Protein AF-A0AAJ7DYS4-F1 (afdb_monomer_lite)

Secondary structure (DSSP, 8-state):
----------------------------------HHHHHHHTS------HHHHHHHHT------S---THHHH-SSSS-SPPPHHHHHHHHTTSPPPPSPPPHHHHHHHHHHHHHHHHHTT--TT--HHHH--EETTTEESS-HHHHHHHHHHHTTT-TTS-HHHHHHHHHHHH-TTTSTT------------

Organism: NCBI:txid326594

Sequence (193 aa):
MSSPNKNENDSTDSELEDEIQVQDSDCDASDSNEGNNSILMSRLTYVPIPEERLKLANMFIEVQHDVPPQHRVEETAGTRTLKNREREKIEKYVSLKSGTFSKEEDKLIKRNWKTFCKLYEWDPKNPKPFLQMKLKNKVFFLNLRNRKKFVQFLANGLFDRSLYSVYNRFKVMYDPHKVSSLNFVDTANMKIK

Structure (mmCIF, N/CA/C/O backbone):
data_AF-A0AAJ7DYS4-F1
#
_entry.id   AF-A0AAJ7DYS4-F1
#
loop_
_atom_site.group_PDB
_atom_site.id
_atom_site.type_symbol
_atom_site.label_atom_id
_atom_site.label_alt_id
_atom_site.label_comp_id
_atom_site.label_asym_id
_atom_site.label_entity_id
_atom_site.label_seq_id
_atom_site.pdbx_PDB_ins_code
_atom_site.Cartn_x
_atom_site.Cartn_y
_atom_site.Cartn_z
_atom_site.occupancy
_atom_site.B_iso_or_equiv
_atom_site.auth_seq_id
_atom_site.auth_comp_id
_atom_site.auth_asym_id
_atom_site.auth_atom_id
_atom_site.pdbx_PDB_model_num
ATOM 1 N N . MET A 1 1 ? -45.671 35.893 -63.758 1.00 43.16 1 MET A N 1
ATOM 2 C CA . MET A 1 1 ? -44.458 36.736 -63.682 1.00 43.16 1 MET A CA 1
ATOM 3 C C . MET A 1 1 ? -43.613 36.142 -62.563 1.00 43.16 1 MET A C 1
ATOM 5 O O . MET A 1 1 ? -44.028 36.213 -61.421 1.00 43.16 1 MET A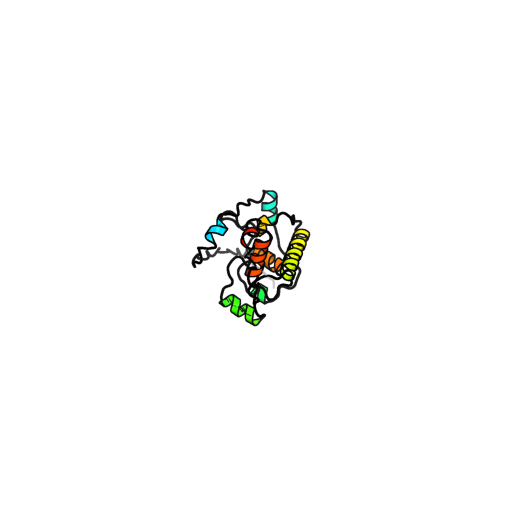 O 1
ATOM 9 N N . SER A 1 2 ? -42.750 35.173 -62.874 1.00 37.69 2 SER A N 1
ATOM 10 C CA . SER A 1 2 ? -41.324 35.380 -63.196 1.00 37.69 2 SER A CA 1
ATOM 11 C C . SER A 1 2 ? -40.559 36.038 -62.036 1.00 37.69 2 SER A C 1
ATOM 13 O O . SER A 1 2 ? -40.606 37.254 -61.928 1.00 37.69 2 SER A O 1
ATOM 15 N N . SER A 1 3 ? -39.977 35.197 -61.158 1.00 42.97 3 SER A N 1
ATOM 16 C CA . SER A 1 3 ? -38.539 35.053 -60.792 1.00 42.97 3 SER A CA 1
ATOM 17 C C . SER A 1 3 ? -37.595 36.283 -60.805 1.00 42.97 3 SER A C 1
ATOM 19 O O . SER A 1 3 ? -37.887 37.219 -61.539 1.00 42.97 3 SER A O 1
ATOM 21 N N . PRO A 1 4 ? -36.353 36.237 -60.238 1.00 54.72 4 PRO A N 1
ATOM 22 C CA . PRO A 1 4 ? -35.704 35.283 -59.292 1.00 54.72 4 PRO A CA 1
ATOM 23 C C . PRO A 1 4 ? -34.662 35.897 -58.285 1.00 54.72 4 PRO A C 1
ATOM 25 O O . PRO A 1 4 ? -34.347 37.075 -58.371 1.00 54.72 4 PRO A O 1
ATOM 28 N N . ASN A 1 5 ? -34.021 35.011 -57.483 1.00 39.38 5 ASN A N 1
ATOM 29 C CA . ASN A 1 5 ? -32.571 34.957 -57.118 1.00 39.38 5 ASN A CA 1
ATOM 30 C C . ASN A 1 5 ? -31.941 36.093 -56.273 1.00 39.38 5 ASN A C 1
ATOM 32 O O . ASN A 1 5 ? -32.337 37.238 -56.381 1.00 39.38 5 ASN A O 1
ATOM 36 N N . LYS A 1 6 ? -30.865 35.921 -55.487 1.00 39.94 6 LYS A N 1
ATOM 37 C CA . LYS A 1 6 ? -29.976 34.822 -55.035 1.00 39.94 6 LYS A CA 1
ATOM 38 C C . LYS A 1 6 ? -29.033 35.432 -53.979 1.00 39.94 6 LYS A C 1
ATOM 40 O O . LYS A 1 6 ? -28.842 36.646 -53.996 1.00 39.94 6 LYS A O 1
ATOM 45 N N . ASN A 1 7 ? -28.441 34.578 -53.141 1.00 37.03 7 ASN A N 1
ATOM 46 C CA . ASN A 1 7 ? -27.037 34.557 -52.669 1.00 37.03 7 ASN A CA 1
ATOM 47 C C . ASN A 1 7 ? -27.058 33.860 -51.296 1.00 37.03 7 ASN A C 1
ATOM 49 O O . ASN A 1 7 ? -27.616 34.403 -50.350 1.00 37.03 7 ASN A O 1
ATOM 53 N N . GLU A 1 8 ? -26.762 32.562 -51.182 1.00 37.75 8 GLU A N 1
ATOM 54 C CA . GLU A 1 8 ? -25.432 31.918 -51.265 1.00 37.75 8 GLU A CA 1
ATOM 55 C C . GLU A 1 8 ? -24.372 32.603 -50.394 1.00 37.75 8 GLU A C 1
ATOM 57 O O . GLU A 1 8 ? -24.023 33.757 -50.638 1.00 37.75 8 GLU A O 1
ATOM 62 N N . ASN A 1 9 ? -23.919 31.853 -49.379 1.00 40.50 9 ASN A N 1
ATOM 63 C CA . ASN A 1 9 ? -22.562 31.717 -48.823 1.00 40.50 9 ASN A CA 1
ATOM 64 C C . ASN A 1 9 ? -22.692 31.358 -47.332 1.00 40.50 9 ASN A C 1
ATOM 66 O O . ASN A 1 9 ? -23.546 31.904 -46.645 1.00 40.50 9 ASN A O 1
ATOM 70 N N . ASP A 1 10 ? -21.883 30.520 -46.709 1.00 34.78 10 ASP A N 1
ATOM 71 C CA . ASP A 1 10 ? -20.894 29.521 -47.100 1.00 34.78 10 ASP A CA 1
ATOM 72 C C . ASP A 1 10 ? -20.557 28.810 -45.772 1.00 34.78 10 ASP A C 1
ATOM 74 O O . ASP A 1 10 ? -20.792 29.335 -44.681 1.00 34.78 10 ASP A O 1
ATOM 78 N N . SER A 1 11 ? -20.065 27.593 -45.897 1.00 37.62 11 SER A N 1
ATOM 79 C CA . SER A 1 11 ? -19.580 26.690 -44.863 1.00 37.62 11 SER A CA 1
ATOM 80 C C . SER A 1 11 ? -18.578 27.352 -43.911 1.00 37.62 11 SER A C 1
ATOM 82 O O . SER A 1 11 ? -17.797 28.194 -44.329 1.00 37.62 11 SER A O 1
ATOM 84 N N . THR A 1 12 ? -18.536 26.894 -42.659 1.00 35.53 12 THR A N 1
ATOM 85 C CA . THR A 1 12 ? -17.425 26.065 -42.152 1.00 35.53 12 THR A CA 1
ATOM 86 C C . THR A 1 12 ? -17.734 25.640 -40.723 1.00 35.53 12 THR A C 1
ATOM 88 O O . THR A 1 12 ? -17.811 26.460 -39.812 1.00 35.53 12 THR A O 1
ATOM 91 N N . ASP A 1 13 ? -17.926 24.335 -40.578 1.00 39.81 13 ASP A N 1
ATOM 92 C CA . ASP A 1 13 ? -17.821 23.581 -39.339 1.00 39.81 13 ASP A CA 1
ATOM 93 C C . ASP A 1 13 ? -16.327 23.532 -38.978 1.00 39.81 13 ASP A C 1
ATOM 95 O O . ASP A 1 13 ? -15.507 23.133 -39.809 1.00 39.81 13 ASP A O 1
ATOM 99 N N . SER A 1 14 ? -15.952 24.015 -37.796 1.00 41.41 14 SER A N 1
ATOM 100 C CA . SER A 1 14 ? -14.587 23.895 -37.283 1.00 41.41 14 SER A CA 1
ATOM 101 C C . SER A 1 14 ? -14.636 23.475 -35.822 1.00 41.41 14 SER A C 1
ATOM 103 O O . SER A 1 14 ? -15.017 24.245 -34.938 1.00 41.41 14 SER A O 1
ATOM 105 N N . GLU A 1 15 ? -14.265 22.215 -35.646 1.00 38.69 15 GLU A N 1
ATOM 106 C CA . GLU A 1 15 ? -13.937 21.475 -34.437 1.00 38.69 15 GLU A CA 1
ATOM 107 C C . GLU A 1 15 ? -13.296 22.350 -33.344 1.00 38.69 15 GLU A C 1
ATOM 109 O O . GLU A 1 15 ? -12.240 22.953 -33.532 1.00 38.69 15 GLU A O 1
ATOM 114 N N . LEU A 1 16 ? -13.943 22.401 -32.176 1.00 34.38 16 LEU A N 1
ATOM 115 C CA . LEU A 1 16 ? -13.346 22.899 -30.940 1.00 34.38 16 LEU A CA 1
ATOM 116 C C . LEU A 1 16 ? -12.563 21.751 -30.291 1.00 34.38 16 LEU A C 1
ATOM 118 O O . LEU A 1 16 ? -13.135 20.899 -29.609 1.00 34.38 16 LEU A O 1
ATOM 122 N N . GLU A 1 17 ? -11.252 21.725 -30.518 1.00 36.91 17 GLU A N 1
ATOM 123 C CA . GLU A 1 17 ? -10.310 20.994 -29.673 1.00 36.91 17 GLU A CA 1
ATOM 124 C C . GLU A 1 17 ? -10.075 21.808 -28.390 1.00 36.91 17 GLU A C 1
ATOM 126 O O . GLU A 1 17 ? -9.318 22.778 -28.376 1.00 36.91 17 GLU A O 1
ATOM 131 N N . ASP A 1 18 ? -10.740 21.429 -27.296 1.00 35.34 18 ASP A N 1
ATOM 132 C CA . ASP A 1 18 ? -10.422 21.957 -25.968 1.00 35.34 18 ASP A CA 1
ATOM 133 C C . ASP A 1 18 ? -9.101 21.337 -25.475 1.00 35.34 18 ASP A C 1
ATOM 135 O O . ASP A 1 18 ? -9.054 20.230 -24.927 1.00 35.34 18 ASP A O 1
ATOM 139 N N . GLU A 1 19 ? -8.005 22.077 -25.654 1.00 36.03 19 GLU A N 1
ATOM 140 C CA . GLU A 1 19 ? -6.737 21.853 -24.960 1.00 36.03 19 GLU A CA 1
ATOM 141 C C . GLU A 1 19 ? -6.934 22.013 -23.442 1.00 36.03 19 GLU A C 1
ATOM 143 O O . GLU A 1 19 ? -6.944 23.117 -22.891 1.00 36.03 19 GLU A O 1
ATOM 148 N N . ILE A 1 20 ? -7.042 20.899 -22.716 1.00 35.62 20 ILE A N 1
ATOM 149 C CA . ILE A 1 20 ? -6.954 20.917 -21.252 1.00 35.62 20 ILE A CA 1
ATOM 150 C C . ILE A 1 20 ? -5.481 21.097 -20.861 1.00 35.62 20 ILE A C 1
ATOM 152 O O . ILE A 1 20 ? -4.721 20.133 -20.743 1.00 35.62 20 ILE A O 1
ATOM 156 N N . GLN A 1 21 ? -5.082 22.346 -20.620 1.00 33.72 21 GLN A N 1
ATOM 157 C CA . GLN A 1 21 ? -3.836 22.678 -19.930 1.00 33.72 21 GLN A CA 1
ATOM 158 C C . GLN A 1 21 ? -3.923 22.229 -18.465 1.00 33.72 21 GLN A C 1
ATOM 160 O O . GLN A 1 21 ? -4.563 22.866 -17.628 1.00 33.72 21 GLN A O 1
ATOM 165 N N . VAL A 1 22 ? -3.268 21.116 -18.135 1.00 36.50 22 VAL A N 1
ATOM 166 C CA . VAL A 1 22 ? -3.112 20.672 -16.746 1.00 36.50 22 VAL A CA 1
ATOM 167 C C . VAL A 1 22 ? -1.947 21.449 -16.130 1.00 36.50 22 VAL A C 1
ATOM 169 O O . VAL A 1 22 ? -0.784 21.141 -16.373 1.00 36.50 22 VAL A O 1
ATOM 172 N N . GLN A 1 23 ? -2.261 22.489 -15.355 1.00 30.53 23 GLN A N 1
ATOM 173 C CA . GLN A 1 23 ? -1.302 23.142 -14.463 1.00 30.53 23 GLN A CA 1
ATOM 174 C C . GLN A 1 23 ? -0.914 22.168 -13.344 1.00 30.53 23 GLN A C 1
ATOM 176 O O . GLN A 1 23 ? -1.724 21.857 -12.469 1.00 30.53 23 GLN A O 1
ATOM 181 N N . ASP A 1 24 ? 0.332 21.701 -13.360 1.00 34.47 24 ASP A N 1
ATOM 182 C CA . ASP A 1 24 ? 0.944 21.031 -12.218 1.00 34.47 24 ASP A CA 1
ATOM 183 C C . ASP A 1 24 ? 1.107 22.054 -11.083 1.00 34.47 24 ASP A C 1
ATOM 185 O O . ASP A 1 24 ? 1.999 22.900 -11.096 1.00 34.47 24 ASP A O 1
ATOM 189 N N . SER A 1 25 ? 0.204 22.010 -10.100 1.00 40.59 25 SER A N 1
ATOM 190 C CA . SER A 1 25 ? 0.327 22.812 -8.886 1.00 40.59 25 SER A CA 1
ATOM 191 C C . SER A 1 25 ? 1.399 22.205 -7.977 1.00 40.59 25 SER A C 1
ATOM 193 O O . SER A 1 25 ? 1.198 21.132 -7.393 1.00 40.59 25 SER A O 1
ATOM 195 N N . ASP A 1 26 ? 2.516 22.911 -7.836 1.00 39.16 26 ASP A N 1
ATOM 196 C C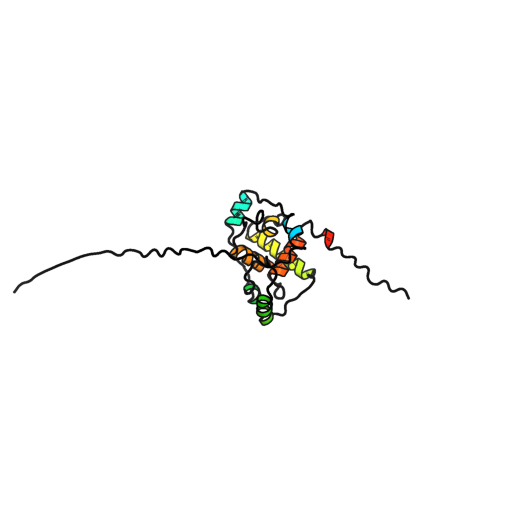A . ASP A 1 26 ? 3.543 22.659 -6.831 1.00 39.16 26 ASP A CA 1
ATOM 197 C C . ASP A 1 26 ? 2.921 22.626 -5.427 1.00 39.16 26 ASP A C 1
ATOM 199 O O . ASP A 1 26 ? 2.376 23.616 -4.942 1.00 39.16 26 ASP A O 1
ATOM 203 N N . CYS A 1 27 ? 2.977 21.470 -4.756 1.00 39.12 27 CYS A N 1
ATOM 204 C CA . CYS A 1 27 ? 2.533 21.360 -3.370 1.00 39.12 27 CYS A CA 1
ATOM 205 C C . CYS A 1 27 ? 3.716 21.483 -2.402 1.00 39.12 27 CYS A C 1
ATOM 207 O O . CYS A 1 27 ? 4.575 20.597 -2.316 1.00 39.12 27 CYS A O 1
ATOM 209 N N . ASP A 1 28 ? 3.680 22.588 -1.660 1.00 31.83 28 ASP A N 1
ATOM 210 C CA . ASP A 1 28 ? 4.572 23.013 -0.589 1.00 31.83 28 ASP A CA 1
ATOM 211 C C . ASP A 1 28 ? 5.048 21.898 0.353 1.00 31.83 28 ASP A C 1
ATOM 213 O O . ASP A 1 28 ? 4.298 21.034 0.833 1.00 31.83 28 ASP A O 1
ATOM 217 N N . ALA A 1 29 ? 6.340 21.980 0.660 1.00 46.12 29 ALA A N 1
ATOM 218 C CA . ALA A 1 29 ? 7.006 21.232 1.706 1.00 46.12 29 ALA A CA 1
ATOM 219 C C . ALA A 1 29 ? 7.040 22.064 2.994 1.00 46.12 29 ALA A C 1
ATOM 221 O O . ALA A 1 29 ? 7.735 23.068 3.065 1.00 46.12 29 ALA A O 1
ATOM 222 N N . SER A 1 30 ? 6.339 21.613 4.032 1.00 44.56 30 SER A N 1
ATOM 223 C CA . SER A 1 30 ? 6.763 21.738 5.436 1.00 44.56 30 SER A CA 1
ATOM 224 C C . SER A 1 30 ? 5.738 21.058 6.347 1.00 44.56 30 SER A C 1
ATOM 226 O O . SER A 1 30 ? 4.555 21.370 6.317 1.00 44.56 30 SER A O 1
ATOM 228 N N . ASP A 1 31 ? 6.174 20.038 7.086 1.00 37.47 31 ASP A N 1
ATOM 229 C CA . ASP A 1 31 ? 6.197 20.085 8.553 1.00 37.47 31 ASP A CA 1
ATOM 230 C C . ASP A 1 31 ? 6.916 18.833 9.091 1.00 37.47 31 ASP A C 1
ATOM 232 O O . ASP A 1 31 ? 6.818 17.719 8.560 1.00 37.47 31 ASP A O 1
ATOM 236 N N . SER A 1 32 ? 7.717 19.068 10.113 1.00 42.72 32 SER A N 1
ATOM 237 C CA . SER A 1 32 ? 8.919 18.344 10.505 1.00 42.72 32 SER A CA 1
ATOM 238 C C . SER A 1 32 ? 8.614 17.281 11.559 1.00 42.72 32 SER A C 1
ATOM 240 O O . SER A 1 32 ? 8.285 17.578 12.702 1.00 42.72 32 SER A O 1
ATOM 242 N N . ASN A 1 33 ? 8.817 16.011 11.201 1.00 44.59 33 ASN A N 1
ATOM 243 C CA . ASN A 1 33 ? 9.144 14.956 12.162 1.00 44.59 33 ASN A CA 1
ATOM 244 C C . ASN A 1 33 ? 10.308 14.133 11.582 1.00 44.59 33 ASN A C 1
ATOM 246 O O . ASN A 1 33 ? 10.139 13.067 10.976 1.00 44.59 33 ASN A O 1
ATOM 250 N N . GLU A 1 34 ? 11.489 14.749 11.643 1.00 43.62 34 GLU A N 1
ATOM 251 C CA . GLU A 1 34 ? 12.654 14.464 10.796 1.00 43.62 34 GLU A CA 1
ATOM 252 C C . GLU A 1 34 ? 13.615 13.410 11.372 1.00 43.62 34 GLU A C 1
ATOM 254 O O . GLU A 1 34 ? 14.352 12.775 10.617 1.00 43.62 34 GLU A O 1
ATOM 259 N N . GLY A 1 35 ? 13.561 13.130 12.680 1.00 36.28 35 GLY A N 1
ATOM 260 C CA . GLY A 1 35 ? 14.558 12.280 13.349 1.00 36.28 35 GLY A CA 1
ATOM 261 C C . GLY A 1 35 ? 14.531 10.805 12.930 1.00 36.28 35 GLY A C 1
ATOM 262 O O . GLY A 1 35 ? 15.571 10.210 12.660 1.00 36.28 35 GLY A O 1
ATOM 263 N N . ASN A 1 36 ? 13.339 10.215 12.790 1.00 41.41 36 ASN A N 1
ATOM 264 C CA . ASN A 1 36 ? 13.201 8.781 12.483 1.00 41.41 36 ASN A CA 1
ATOM 265 C C . ASN A 1 36 ? 13.036 8.488 10.979 1.00 41.41 36 ASN A C 1
ATOM 267 O O . ASN A 1 36 ? 13.305 7.375 10.525 1.00 41.41 36 ASN A O 1
ATOM 271 N N . ASN A 1 37 ? 12.618 9.483 10.189 1.00 45.06 37 ASN A N 1
ATOM 272 C CA . ASN A 1 37 ? 12.452 9.351 8.738 1.00 45.06 37 ASN A CA 1
ATOM 273 C C . ASN A 1 37 ? 13.758 9.584 7.962 1.00 45.06 37 ASN A C 1
ATOM 275 O O . ASN A 1 37 ? 13.941 8.983 6.901 1.00 45.06 37 ASN A O 1
ATOM 279 N N . SER A 1 38 ? 14.674 10.403 8.492 1.00 44.16 38 SER A N 1
ATOM 280 C CA . SER A 1 38 ? 15.966 10.711 7.861 1.00 44.16 38 SER A CA 1
ATOM 281 C C . SER A 1 38 ? 16.850 9.463 7.695 1.00 44.16 38 SER A C 1
ATOM 283 O O . SER A 1 38 ? 17.348 9.182 6.603 1.00 44.16 38 SER A O 1
ATOM 285 N N . ILE A 1 39 ? 16.938 8.617 8.728 1.00 42.62 39 ILE A N 1
ATOM 286 C CA . ILE A 1 39 ? 17.712 7.361 8.683 1.00 42.62 39 ILE A CA 1
ATOM 287 C C . ILE A 1 39 ? 17.093 6.334 7.715 1.00 42.62 39 ILE A C 1
ATOM 289 O O . ILE A 1 39 ? 17.811 5.533 7.118 1.00 42.62 39 ILE A O 1
ATOM 293 N N . LEU A 1 40 ? 15.770 6.358 7.523 1.00 43.56 40 LEU A N 1
ATOM 294 C CA . LEU A 1 40 ? 15.064 5.438 6.625 1.00 43.56 40 LEU A CA 1
ATOM 295 C C . LEU A 1 40 ? 15.231 5.816 5.142 1.00 43.56 40 LEU A C 1
ATOM 297 O O . LEU A 1 40 ? 15.298 4.935 4.285 1.00 43.56 40 LEU A O 1
ATOM 301 N N . MET A 1 41 ? 15.309 7.113 4.834 1.00 43.31 41 MET A N 1
ATOM 302 C CA . MET A 1 41 ? 15.421 7.627 3.461 1.00 43.31 41 MET A CA 1
ATOM 303 C C . MET A 1 41 ? 16.794 7.387 2.820 1.00 43.31 41 MET A C 1
ATOM 305 O O . MET A 1 41 ? 16.896 7.418 1.595 1.00 43.31 41 MET A O 1
ATOM 309 N N . SER A 1 42 ? 17.835 7.105 3.608 1.00 43.34 42 SER A N 1
ATOM 310 C CA . SER A 1 42 ? 19.201 6.903 3.107 1.00 43.34 42 SER A CA 1
ATOM 311 C C . SER A 1 42 ? 19.517 5.474 2.637 1.00 43.34 42 SER A C 1
ATOM 313 O O . SER A 1 42 ? 20.582 5.258 2.066 1.00 43.34 42 SER A O 1
ATOM 315 N N . ARG A 1 43 ? 18.624 4.488 2.837 1.00 52.97 43 ARG A N 1
ATOM 316 C CA . ARG A 1 43 ? 18.979 3.052 2.721 1.00 52.97 43 ARG A CA 1
ATOM 317 C C . ARG A 1 43 ? 18.273 2.251 1.627 1.00 52.97 43 ARG A C 1
ATOM 319 O O . ARG A 1 43 ? 18.651 1.109 1.388 1.00 52.97 43 ARG A O 1
ATOM 326 N N . LEU A 1 44 ? 17.286 2.818 0.937 1.00 56.81 44 LEU A N 1
ATOM 327 C CA . LEU A 1 44 ? 16.644 2.144 -0.195 1.00 56.81 44 LEU A CA 1
ATOM 328 C C . LEU A 1 44 ? 17.333 2.586 -1.498 1.00 56.81 44 LEU A C 1
ATOM 330 O O . LEU A 1 44 ? 17.117 3.682 -2.018 1.00 56.81 44 LEU A O 1
ATOM 334 N N . THR A 1 45 ? 18.235 1.730 -1.974 1.00 67.62 45 THR A N 1
ATOM 335 C CA . THR A 1 45 ? 19.101 1.933 -3.147 1.00 67.62 45 THR A CA 1
ATOM 336 C C . THR A 1 45 ? 18.585 1.210 -4.388 1.00 67.62 45 THR A C 1
ATOM 338 O O . THR A 1 45 ? 19.307 1.105 -5.380 1.00 67.62 45 THR A O 1
ATOM 341 N N . TYR A 1 46 ? 17.357 0.682 -4.346 1.00 80.19 46 TYR A N 1
ATOM 342 C CA . TYR A 1 46 ? 16.863 -0.145 -5.432 1.00 80.19 46 TYR A CA 1
ATOM 343 C C . TYR A 1 46 ? 16.634 0.698 -6.683 1.00 80.19 46 TYR A C 1
ATOM 345 O O . TYR A 1 46 ? 15.834 1.637 -6.697 1.00 80.19 46 TYR A O 1
ATOM 353 N N . VAL A 1 47 ? 17.339 0.330 -7.744 1.00 85.50 47 VAL A N 1
ATOM 354 C CA . VAL A 1 47 ? 17.137 0.868 -9.082 1.00 85.50 47 VAL A CA 1
ATOM 355 C C . VAL A 1 47 ? 16.497 -0.251 -9.898 1.00 85.50 47 VAL A C 1
ATOM 357 O O . VAL A 1 47 ? 17.175 -1.248 -10.147 1.00 85.50 47 VAL A O 1
ATOM 360 N N . PRO A 1 48 ? 15.212 -0.129 -10.282 1.00 87.69 48 PRO A N 1
ATOM 361 C CA . PRO A 1 48 ? 14.580 -1.117 -11.141 1.00 87.69 48 PRO A CA 1
ATOM 362 C C . PRO A 1 48 ? 15.323 -1.217 -12.472 1.00 87.69 48 PRO A C 1
ATOM 364 O O . PRO A 1 48 ? 15.760 -0.197 -13.022 1.00 87.69 48 PRO A O 1
ATOM 367 N N . ILE A 1 49 ? 15.455 -2.437 -12.989 1.00 91.19 49 ILE A N 1
ATOM 368 C CA . ILE A 1 49 ? 16.050 -2.665 -14.312 1.00 91.19 49 ILE A CA 1
ATOM 369 C C . ILE A 1 49 ? 15.174 -2.019 -15.404 1.00 91.19 49 ILE A C 1
ATOM 371 O O . ILE A 1 49 ? 14.003 -1.724 -15.150 1.00 91.19 49 ILE A O 1
ATOM 375 N N . PRO A 1 50 ? 15.693 -1.770 -16.621 1.00 91.06 50 PRO A N 1
ATOM 376 C CA . PRO A 1 50 ? 14.933 -1.083 -17.669 1.00 91.06 50 PRO A CA 1
ATOM 377 C C . PRO A 1 50 ? 13.547 -1.686 -17.948 1.00 91.06 50 PRO A C 1
ATOM 379 O O . PRO A 1 50 ? 12.571 -0.943 -18.039 1.00 91.06 50 PRO A O 1
ATOM 382 N N . GLU A 1 51 ? 13.441 -3.015 -17.989 1.00 92.81 51 GLU A N 1
ATOM 383 C CA . GLU A 1 51 ? 12.174 -3.733 -18.191 1.00 92.81 51 GLU A CA 1
ATOM 384 C C . GLU A 1 51 ? 11.168 -3.465 -17.065 1.00 92.81 51 GLU A C 1
ATOM 386 O O . GLU A 1 51 ? 10.007 -3.140 -17.313 1.00 92.81 51 GLU A O 1
ATOM 391 N N . GLU A 1 52 ? 11.622 -3.518 -15.811 1.00 92.56 52 GLU A N 1
ATOM 392 C CA . GLU A 1 52 ? 10.795 -3.196 -14.651 1.00 92.56 52 GLU A CA 1
ATOM 393 C C . GLU A 1 52 ? 10.343 -1.742 -14.673 1.00 92.56 52 GLU A C 1
ATOM 395 O O . GLU A 1 52 ? 9.184 -1.462 -14.389 1.00 92.56 52 GLU A O 1
ATOM 400 N N . ARG A 1 53 ? 11.232 -0.806 -15.026 1.00 90.12 53 ARG A N 1
ATOM 401 C CA . ARG A 1 53 ? 10.877 0.614 -15.134 1.00 90.12 53 ARG A CA 1
ATOM 402 C C . ARG A 1 53 ? 9.766 0.831 -16.149 1.00 90.12 53 ARG A C 1
ATOM 404 O O . ARG A 1 53 ? 8.826 1.560 -15.847 1.00 90.12 53 ARG A O 1
ATOM 411 N N . LEU A 1 54 ? 9.873 0.203 -17.318 1.00 91.44 54 LEU A N 1
ATOM 412 C CA . LEU A 1 54 ? 8.856 0.289 -18.360 1.00 91.44 54 LEU A CA 1
ATOM 413 C C . LEU A 1 54 ? 7.532 -0.313 -17.875 1.00 91.44 54 LEU A C 1
ATOM 415 O O . LEU A 1 54 ? 6.480 0.312 -18.006 1.00 91.44 54 LEU A O 1
ATOM 419 N N . LYS A 1 55 ? 7.592 -1.483 -17.233 1.00 94.12 55 LYS A N 1
ATOM 420 C CA . LYS A 1 55 ? 6.417 -2.150 -16.668 1.00 94.12 55 LYS A CA 1
ATOM 421 C C . LYS A 1 55 ? 5.737 -1.318 -15.578 1.00 94.12 55 LYS A C 1
ATOM 423 O O . LYS A 1 55 ? 4.518 -1.207 -15.584 1.00 94.12 55 LYS A O 1
ATOM 428 N N . LEU A 1 56 ? 6.501 -0.722 -14.663 1.00 92.38 56 LEU A N 1
ATOM 429 C CA . LEU A 1 56 ? 5.991 0.129 -13.580 1.00 92.38 56 LEU A CA 1
ATOM 430 C C . LEU A 1 56 ? 5.373 1.426 -14.123 1.00 92.38 56 LEU A C 1
ATOM 432 O O . LEU A 1 56 ? 4.301 1.822 -13.664 1.00 92.38 56 LEU A O 1
ATOM 436 N N . ALA A 1 57 ? 6.011 2.047 -15.122 1.00 89.19 57 ALA A N 1
ATOM 437 C CA . ALA A 1 57 ? 5.520 3.264 -15.766 1.00 89.19 57 ALA A CA 1
ATOM 438 C C . ALA A 1 57 ? 4.192 3.037 -16.507 1.00 89.19 57 ALA A C 1
ATOM 440 O O . ALA A 1 57 ? 3.284 3.859 -16.398 1.00 89.19 57 ALA A O 1
ATOM 441 N N . ASN A 1 58 ? 4.062 1.898 -17.192 1.00 91.00 58 ASN A N 1
ATOM 442 C CA . ASN A 1 58 ? 2.875 1.542 -17.974 1.00 91.00 58 ASN A CA 1
ATOM 443 C C . ASN A 1 58 ? 1.810 0.789 -17.162 1.00 91.00 58 ASN A C 1
ATOM 445 O O . ASN A 1 58 ? 0.768 0.413 -17.697 1.00 91.00 58 ASN A O 1
ATOM 449 N N . MET A 1 59 ? 2.054 0.535 -15.875 1.00 93.12 59 MET A N 1
ATOM 450 C CA . MET A 1 59 ? 1.132 -0.231 -15.045 1.00 93.12 59 MET A CA 1
ATOM 451 C C . MET A 1 59 ? -0.184 0.531 -14.869 1.00 93.12 59 MET A C 1
ATOM 453 O O . MET A 1 59 ? -0.187 1.693 -14.466 1.00 93.12 59 MET A O 1
ATOM 457 N N . PHE A 1 60 ? -1.316 -0.135 -15.085 1.00 94.88 60 PHE A N 1
ATOM 458 C CA . PHE A 1 60 ? -2.637 0.390 -14.749 1.00 94.88 60 PHE A CA 1
ATOM 459 C C . PHE A 1 60 ? -3.265 -0.499 -13.688 1.00 94.88 60 PHE A C 1
ATOM 461 O O . PHE A 1 60 ? -3.687 -1.616 -13.969 1.00 94.88 60 PHE A O 1
ATOM 468 N N . ILE A 1 61 ? -3.290 -0.021 -12.445 1.00 95.06 61 ILE A N 1
ATOM 469 C CA . ILE A 1 61 ? -3.804 -0.820 -11.338 1.00 95.06 61 ILE A CA 1
ATOM 470 C C . ILE A 1 61 ? -5.323 -0.664 -11.278 1.00 95.06 61 ILE A C 1
ATOM 472 O O . ILE A 1 61 ? -5.863 0.446 -11.268 1.00 95.06 61 ILE A O 1
ATOM 476 N N . GLU A 1 62 ? -6.016 -1.788 -11.184 1.00 94.19 62 GLU A N 1
ATOM 477 C CA . GLU A 1 62 ? -7.432 -1.910 -10.878 1.00 94.19 62 GLU A CA 1
ATOM 478 C C . GLU A 1 62 ? -7.628 -2.666 -9.570 1.00 94.19 62 GLU A C 1
ATOM 480 O O . GLU A 1 62 ? -7.033 -3.722 -9.324 1.00 94.19 62 GLU A O 1
ATOM 485 N N . VAL A 1 63 ? -8.468 -2.097 -8.709 1.00 92.00 63 VAL A N 1
ATOM 486 C CA . VAL A 1 63 ? -8.832 -2.723 -7.446 1.00 92.00 63 VAL A CA 1
ATOM 487 C C . VAL A 1 63 ? -10.029 -3.626 -7.718 1.00 92.00 63 VAL A C 1
ATOM 489 O O . VAL A 1 63 ? -11.103 -3.145 -8.047 1.00 92.00 63 VAL A O 1
ATOM 492 N N . GLN A 1 64 ? -9.816 -4.937 -7.612 1.00 90.06 64 GLN A N 1
ATOM 493 C CA . GLN A 1 64 ? -10.796 -5.976 -7.970 1.00 90.06 64 GLN A CA 1
ATOM 494 C C . GLN A 1 64 ? -11.886 -6.197 -6.902 1.00 90.06 64 GLN A C 1
ATOM 496 O O . GLN A 1 64 ? -12.710 -7.095 -7.022 1.00 90.06 64 GLN A O 1
ATOM 501 N N . HIS A 1 65 ? -11.850 -5.427 -5.817 1.00 90.88 65 HIS A N 1
ATOM 502 C CA . HIS A 1 65 ? -12.813 -5.487 -4.724 1.00 90.88 65 HIS A CA 1
ATOM 503 C C . HIS A 1 65 ? -13.423 -4.105 -4.516 1.00 90.88 65 HIS A C 1
ATOM 505 O O . HIS A 1 65 ? -12.818 -3.098 -4.894 1.00 90.88 65 HIS A O 1
ATOM 511 N N . ASP A 1 66 ? -14.598 -4.053 -3.890 1.00 93.56 66 ASP A N 1
ATOM 512 C CA . ASP A 1 66 ? -15.182 -2.768 -3.530 1.00 93.56 66 ASP A CA 1
ATOM 513 C C . ASP A 1 66 ? -14.315 -2.083 -2.469 1.00 93.56 66 ASP A C 1
ATOM 515 O O . ASP A 1 66 ? -14.082 -2.617 -1.382 1.00 93.56 66 ASP A O 1
ATOM 519 N N . VAL A 1 67 ? -13.796 -0.905 -2.817 1.00 94.31 67 VAL A N 1
ATOM 520 C CA . VAL A 1 67 ? -12.971 -0.111 -1.910 1.00 94.31 67 VAL A CA 1
ATOM 521 C C . VAL A 1 67 ? -13.903 0.539 -0.897 1.00 94.31 67 VAL A C 1
ATOM 523 O O . VAL A 1 67 ? -14.690 1.411 -1.287 1.00 94.31 67 VAL A O 1
ATOM 526 N N . PRO A 1 68 ? -13.798 0.197 0.393 1.00 93.94 68 PRO A N 1
ATOM 527 C CA . PRO A 1 68 ? -14.724 0.703 1.389 1.00 93.94 68 PRO A CA 1
ATOM 528 C C . PRO A 1 68 ? -14.505 2.217 1.603 1.00 93.94 68 PRO A C 1
ATOM 530 O O . PRO A 1 68 ? -13.399 2.721 1.358 1.00 93.94 68 PRO A O 1
ATOM 533 N N . PRO A 1 69 ? -15.528 2.979 2.037 1.00 94.12 69 PRO A N 1
ATOM 534 C CA . PRO A 1 69 ? -15.479 4.445 2.078 1.00 94.12 69 PRO A CA 1
ATOM 535 C C . PRO A 1 69 ? -14.267 5.028 2.819 1.00 94.12 69 PRO A C 1
ATOM 537 O O . PRO A 1 69 ? -13.645 5.976 2.337 1.00 94.12 69 PRO A O 1
ATOM 540 N N . GLN A 1 70 ? -13.857 4.427 3.936 1.00 92.88 70 GLN A N 1
ATOM 541 C CA . GLN A 1 70 ? -12.691 4.848 4.713 1.00 92.88 70 GLN A CA 1
ATOM 542 C C . GLN A 1 70 ? -11.376 4.791 3.925 1.00 92.88 70 GLN A C 1
ATOM 544 O O . GLN A 1 70 ? -10.532 5.672 4.067 1.00 92.88 70 GLN A O 1
ATOM 549 N N . HIS A 1 71 ? -11.208 3.811 3.034 1.00 94.44 71 HIS A N 1
ATOM 550 C CA . HIS A 1 71 ? -10.015 3.684 2.186 1.00 94.44 71 HIS A CA 1
ATOM 551 C C . HIS A 1 71 ? -10.043 4.639 0.986 1.00 94.44 71 HIS A C 1
ATOM 553 O O . HIS A 1 71 ? -9.103 4.676 0.187 1.00 94.44 71 HIS A O 1
ATOM 559 N N . ARG A 1 72 ? -11.103 5.441 0.842 1.00 93.88 72 ARG A N 1
ATOM 560 C CA . ARG A 1 72 ? -11.175 6.535 -0.134 1.00 93.88 72 ARG A CA 1
ATOM 561 C C . ARG A 1 72 ? -10.738 7.872 0.470 1.00 93.88 72 ARG A C 1
ATOM 563 O O . ARG A 1 72 ? -10.291 8.724 -0.299 1.00 93.88 72 ARG A O 1
ATOM 570 N N . VAL A 1 73 ? -10.800 8.014 1.802 1.00 92.50 73 VAL A N 1
ATOM 571 C CA . VAL A 1 73 ? -10.536 9.262 2.543 1.00 92.50 73 VAL A CA 1
ATOM 572 C C . VAL A 1 73 ? -9.090 9.730 2.422 1.00 92.50 73 VAL A C 1
ATOM 574 O O . VAL A 1 73 ? -8.876 10.903 2.141 1.00 92.50 73 VAL A O 1
ATOM 577 N N . GLU A 1 74 ? -8.112 8.842 2.633 1.00 89.88 74 GLU A N 1
ATOM 578 C CA . GLU A 1 74 ? -6.693 9.216 2.569 1.00 89.88 74 GLU A CA 1
ATOM 579 C C . GLU A 1 74 ? -6.341 9.747 1.178 1.00 89.88 74 GLU A C 1
ATOM 581 O O . GLU A 1 74 ? -6.460 9.042 0.170 1.00 89.88 74 GLU A O 1
ATOM 586 N N . GLU A 1 75 ? -5.908 11.002 1.108 1.00 82.81 75 GLU A N 1
ATOM 587 C CA . GLU A 1 75 ? -5.571 11.661 -0.160 1.00 82.81 75 GLU A CA 1
ATOM 588 C C . GLU A 1 75 ? -4.262 11.102 -0.721 1.00 82.81 75 GLU A C 1
ATOM 590 O O . GLU A 1 75 ? -4.085 10.949 -1.931 1.00 82.81 75 GLU A O 1
ATOM 595 N N . THR A 1 76 ? -3.349 10.736 0.178 1.00 81.81 76 THR A N 1
ATOM 596 C CA . THR A 1 76 ? -2.054 10.175 -0.192 1.00 81.81 76 THR A CA 1
ATOM 597 C C . THR A 1 76 ? -2.130 8.667 -0.400 1.00 81.81 76 THR A C 1
ATOM 599 O O . THR A 1 76 ? -3.006 7.975 0.109 1.00 81.81 76 THR A O 1
ATOM 602 N N . ALA A 1 77 ? -1.153 8.123 -1.123 1.00 77.75 77 ALA A N 1
ATOM 603 C CA . ALA A 1 77 ? -1.022 6.688 -1.351 1.00 77.75 77 ALA A CA 1
ATOM 604 C C . ALA A 1 77 ? -0.511 5.917 -0.112 1.00 77.75 77 ALA A C 1
ATOM 606 O O . ALA A 1 77 ? 0.392 5.095 -0.233 1.00 77.75 77 ALA A O 1
ATOM 607 N N . GLY A 1 78 ? -0.976 6.256 1.095 1.00 75.12 78 GLY A N 1
ATOM 608 C CA . GLY A 1 78 ? -0.468 5.698 2.353 1.00 75.12 78 GLY A CA 1
ATOM 609 C C . GLY A 1 78 ? 1.016 5.998 2.614 1.00 75.12 78 GLY A C 1
ATOM 610 O O . GLY A 1 78 ? 1.654 5.355 3.443 1.00 75.12 78 GLY A O 1
ATOM 611 N N . THR A 1 79 ? 1.611 6.951 1.888 1.00 76.00 79 THR A N 1
ATOM 612 C CA . THR A 1 79 ? 3.041 7.283 2.003 1.00 76.00 79 THR A CA 1
ATOM 613 C C . THR A 1 79 ? 3.327 8.358 3.044 1.00 76.00 79 THR A C 1
ATOM 615 O O . THR A 1 79 ? 4.477 8.500 3.456 1.00 76.00 79 THR A O 1
ATOM 618 N N . ARG A 1 80 ? 2.312 9.134 3.436 1.00 83.00 80 ARG A N 1
ATOM 619 C CA . ARG A 1 80 ? 2.400 10.142 4.497 1.00 83.00 80 ARG A CA 1
ATOM 620 C C . ARG A 1 80 ? 1.528 9.710 5.667 1.00 83.00 80 ARG A C 1
ATOM 622 O O . ARG A 1 80 ? 0.524 9.034 5.464 1.00 83.00 80 ARG A O 1
ATOM 629 N N . THR A 1 81 ? 1.935 10.102 6.869 1.00 85.19 81 THR A N 1
ATOM 630 C CA . THR A 1 81 ? 1.167 9.850 8.087 1.00 85.19 81 THR A CA 1
ATOM 631 C C . THR A 1 81 ? -0.247 10.403 7.942 1.00 85.19 81 THR A C 1
ATOM 633 O O . THR A 1 81 ? -0.430 11.508 7.435 1.00 85.19 81 THR A O 1
ATOM 636 N N . LEU A 1 82 ? -1.222 9.628 8.418 1.00 86.62 82 LEU A N 1
ATOM 637 C CA . LEU A 1 82 ? -2.632 10.004 8.444 1.00 86.62 82 LEU A CA 1
ATOM 638 C C . LEU A 1 82 ? -2.827 11.331 9.197 1.00 86.62 82 LEU A C 1
ATOM 640 O O . LEU A 1 82 ? -2.489 11.415 10.384 1.00 86.62 82 LEU A O 1
ATOM 644 N N . LYS A 1 83 ? -3.380 12.350 8.529 1.00 90.00 83 LYS A N 1
ATOM 645 C CA . LYS A 1 83 ? -3.689 13.650 9.149 1.00 90.00 83 LYS A CA 1
ATOM 646 C C . LYS A 1 83 ? -4.884 13.515 10.097 1.00 90.00 83 LYS A C 1
ATOM 648 O O . LYS A 1 83 ? -5.780 12.711 9.853 1.00 90.00 83 LYS A O 1
ATOM 653 N N . ASN A 1 84 ? -4.970 14.364 11.126 1.00 90.00 84 ASN A N 1
ATOM 654 C CA . ASN A 1 84 ? -6.095 14.334 12.077 1.00 90.00 84 ASN A CA 1
ATOM 655 C C . ASN A 1 84 ? -7.459 14.503 11.382 1.00 90.00 84 ASN A C 1
ATOM 657 O O . ASN A 1 84 ? -8.369 13.725 11.634 1.00 90.00 84 ASN A O 1
ATOM 661 N N . ARG A 1 85 ? -7.564 15.415 10.404 1.00 92.00 85 ARG A N 1
ATOM 662 C CA . ARG A 1 85 ? -8.790 15.598 9.602 1.00 92.00 85 ARG A CA 1
ATOM 663 C C . ARG A 1 85 ? -9.183 14.350 8.800 1.00 92.00 85 ARG A C 1
ATOM 665 O O . ARG A 1 85 ? -10.365 14.091 8.607 1.00 92.00 85 ARG A O 1
ATOM 672 N N . GLU A 1 86 ? -8.208 13.597 8.287 1.00 92.69 86 GLU A N 1
ATOM 673 C CA . GLU A 1 86 ? -8.470 12.333 7.582 1.00 92.69 86 GLU A CA 1
ATOM 674 C C . GLU A 1 86 ? -8.898 11.248 8.575 1.00 92.69 86 GLU A C 1
ATOM 676 O O . GLU A 1 86 ? -9.851 10.523 8.304 1.00 92.69 86 GLU A O 1
ATOM 681 N N . ARG A 1 87 ? -8.253 11.182 9.749 1.00 91.62 87 ARG A N 1
ATOM 682 C CA . ARG A 1 87 ? -8.630 10.276 10.842 1.00 91.62 87 ARG A CA 1
ATOM 683 C C . ARG A 1 87 ? -10.078 10.493 11.273 1.00 91.62 87 ARG A C 1
ATOM 685 O O . ARG A 1 87 ? -10.851 9.547 11.227 1.00 91.62 87 ARG A O 1
ATOM 692 N N . GLU A 1 88 ? -10.459 11.727 11.587 1.00 93.56 88 GLU A N 1
ATOM 693 C CA . GLU A 1 88 ? -11.831 12.080 11.980 1.00 93.56 88 GLU A CA 1
ATOM 694 C C . GLU A 1 88 ? -12.856 11.685 10.909 1.00 93.56 88 GLU A C 1
ATOM 696 O O . GLU A 1 88 ? -13.946 11.216 11.222 1.00 93.56 88 GLU A O 1
ATOM 701 N N . LYS A 1 89 ? -12.520 11.849 9.622 1.00 94.69 89 LYS A N 1
ATOM 702 C CA . LYS A 1 89 ? -13.384 11.422 8.511 1.00 94.69 89 LYS A CA 1
ATOM 703 C C . LYS A 1 89 ? -13.502 9.901 8.420 1.00 94.69 89 LYS A C 1
ATOM 705 O O . LYS A 1 89 ? -14.590 9.415 8.135 1.00 94.69 89 LYS A O 1
ATOM 710 N N . ILE A 1 90 ? -12.414 9.162 8.631 1.00 93.62 90 ILE A N 1
ATOM 711 C CA . ILE A 1 90 ? -12.429 7.693 8.642 1.00 93.62 90 ILE A CA 1
ATOM 712 C C . ILE A 1 90 ? -13.246 7.171 9.826 1.00 93.62 90 ILE A C 1
ATOM 714 O O . ILE A 1 90 ? -14.042 6.252 9.650 1.00 93.62 90 ILE A O 1
ATOM 718 N N . GLU A 1 91 ? -13.095 7.786 10.998 1.00 94.38 91 GLU A N 1
ATOM 719 C CA . GLU A 1 91 ? -13.774 7.384 12.235 1.00 94.38 91 GLU A CA 1
ATOM 720 C C . GLU A 1 91 ? -15.299 7.538 12.170 1.00 94.38 91 GLU A C 1
ATOM 722 O O . GLU A 1 91 ? -16.012 6.878 12.921 1.00 94.38 91 GLU A O 1
ATOM 727 N N . LYS A 1 92 ? -15.821 8.304 11.202 1.00 95.69 92 LYS A N 1
ATOM 728 C CA . LYS A 1 92 ? -17.258 8.319 10.868 1.00 95.69 92 LYS A CA 1
ATOM 729 C C . LYS A 1 92 ? -17.759 7.007 10.255 1.00 95.69 92 LYS A C 1
ATOM 731 O O . LYS A 1 92 ? -18.958 6.757 10.286 1.00 95.69 92 LYS A O 1
ATOM 736 N N . TYR A 1 93 ? -16.870 6.203 9.672 1.00 94.56 93 TYR A N 1
ATOM 737 C CA . TYR A 1 93 ? -17.199 4.924 9.037 1.00 94.56 93 TYR A CA 1
ATOM 738 C C . TYR A 1 93 ? -16.776 3.726 9.890 1.00 94.56 93 TYR A C 1
ATOM 740 O O . TYR A 1 93 ? -17.484 2.724 9.930 1.00 94.56 93 TYR A O 1
ATOM 748 N N . VAL A 1 94 ? -15.610 3.800 10.540 1.00 94.44 94 VAL A N 1
ATOM 749 C CA . VAL A 1 94 ? -15.036 2.685 11.306 1.00 94.44 94 VAL A CA 1
ATOM 750 C C . VAL A 1 94 ? -14.073 3.186 12.379 1.00 94.44 94 VAL A C 1
ATOM 752 O O . VAL A 1 94 ? -13.280 4.091 12.133 1.00 94.44 94 VAL A O 1
ATOM 755 N N . SER A 1 95 ? -14.088 2.558 13.557 1.00 95.31 95 SER A N 1
ATOM 756 C CA . SER A 1 95 ? -13.076 2.816 14.585 1.00 95.31 95 SER A CA 1
ATOM 757 C C . SER A 1 95 ? -11.708 2.316 14.115 1.00 95.31 95 SER A C 1
ATOM 759 O O . SER A 1 95 ? -11.547 1.135 13.800 1.00 95.31 95 SER A O 1
ATOM 761 N N . LEU A 1 96 ? -10.724 3.214 14.037 1.00 93.69 96 LEU A N 1
ATOM 762 C CA . LEU A 1 96 ? -9.392 2.874 13.547 1.00 93.69 96 LEU A CA 1
ATOM 763 C C . LEU A 1 96 ? -8.608 2.065 14.579 1.00 93.69 96 LEU A C 1
ATOM 765 O O . LEU A 1 96 ? -8.282 2.537 15.670 1.00 93.69 96 LEU A O 1
ATOM 769 N N . LYS A 1 97 ? -8.203 0.862 14.184 1.00 93.69 97 LYS A N 1
ATOM 770 C CA . LYS A 1 97 ? -7.339 0.007 14.984 1.00 93.69 97 LYS A CA 1
ATOM 771 C C . LYS A 1 97 ? -5.898 0.508 14.934 1.00 93.69 97 LYS A C 1
ATOM 773 O O . LYS A 1 97 ? -5.226 0.491 13.895 1.00 93.69 97 LYS A O 1
ATOM 778 N N . SER A 1 98 ? -5.392 0.910 16.092 1.00 87.75 98 SER A N 1
ATOM 779 C CA . SER A 1 98 ? -3.999 1.304 16.299 1.00 87.75 98 SER A CA 1
ATOM 780 C C . SER A 1 98 ? -3.142 0.129 16.799 1.00 87.75 98 SER A C 1
ATOM 782 O O . SER A 1 98 ? -3.635 -0.969 17.057 1.00 87.75 98 SER A O 1
ATOM 784 N N . GLY A 1 99 ? -1.825 0.328 16.874 1.00 90.00 99 GLY A N 1
ATOM 785 C CA . GLY A 1 99 ? -0.897 -0.666 17.420 1.00 90.00 99 GLY A CA 1
ATOM 786 C C . GLY A 1 99 ? -0.538 -1.814 16.471 1.00 90.00 99 GLY A C 1
ATOM 787 O O . GLY A 1 99 ? -0.692 -1.720 15.250 1.00 90.00 99 GLY A O 1
ATOM 788 N N . THR A 1 100 ? -0.002 -2.888 17.052 1.00 92.69 100 THR A N 1
ATOM 789 C CA . THR A 1 100 ? 0.639 -4.005 16.344 1.00 92.69 100 THR A CA 1
ATOM 790 C C . THR A 1 100 ? -0.321 -4.746 15.411 1.00 92.69 100 THR A C 1
ATOM 792 O O . THR A 1 100 ? -1.511 -4.894 15.691 1.00 92.69 100 THR A O 1
ATOM 795 N N . PHE A 1 101 ? 0.207 -5.214 14.280 1.00 95.88 101 PHE A N 1
ATOM 796 C CA . PHE A 1 101 ? -0.504 -6.101 13.362 1.00 95.88 101 PHE A CA 1
ATOM 797 C C . PHE A 1 101 ? -0.440 -7.540 13.879 1.00 95.88 101 PHE A C 1
ATOM 799 O O . PHE A 1 101 ? 0.629 -8.044 14.223 1.00 95.88 101 PHE A O 1
ATOM 806 N N . SER A 1 102 ? -1.594 -8.192 13.930 1.00 96.31 102 SER A N 1
ATOM 807 C CA . SER A 1 102 ? -1.734 -9.616 14.219 1.00 96.31 102 SER A CA 1
ATOM 808 C C . SER A 1 102 ? -1.155 -10.477 13.094 1.00 96.31 102 SER A C 1
ATOM 810 O O . SER A 1 102 ? -0.959 -10.031 11.958 1.00 96.31 102 SER A O 1
ATOM 812 N N . LYS A 1 103 ? -0.925 -11.757 13.400 1.00 96.62 103 LYS A N 1
ATOM 813 C CA . LYS A 1 103 ? -0.462 -12.741 12.412 1.00 96.62 103 LYS A CA 1
ATOM 814 C C . LYS A 1 103 ? -1.489 -12.925 11.292 1.00 96.62 103 LYS A C 1
ATOM 816 O O . LYS A 1 103 ? -1.117 -13.208 10.156 1.00 96.62 103 LYS A O 1
ATOM 821 N N . GLU A 1 104 ? -2.768 -12.768 11.601 1.00 97.88 104 GLU A N 1
ATOM 822 C CA . GLU A 1 104 ? -3.894 -12.870 10.677 1.00 97.88 104 GLU A CA 1
ATOM 823 C C . GLU A 1 104 ? -3.893 -11.694 9.695 1.00 97.88 104 GLU A C 1
ATOM 825 O O . GLU A 1 104 ? -3.992 -11.908 8.486 1.00 97.88 104 GLU A O 1
ATOM 830 N N . GLU A 1 105 ? -3.675 -10.472 10.187 1.00 98.19 105 GLU A N 1
ATOM 831 C CA . GLU A 1 105 ? -3.538 -9.285 9.334 1.00 98.19 105 GLU A CA 1
ATOM 832 C C . GLU A 1 105 ? -2.310 -9.404 8.414 1.00 98.19 105 GLU A C 1
ATOM 834 O O . GLU A 1 105 ? -2.403 -9.142 7.215 1.00 98.19 105 GLU A O 1
ATOM 839 N N . ASP A 1 106 ? -1.178 -9.896 8.925 1.00 97.94 106 ASP A N 1
ATOM 840 C CA . ASP A 1 106 ? 0.005 -10.166 8.098 1.00 97.94 106 ASP A CA 1
ATOM 841 C C . ASP A 1 106 ? -0.265 -11.215 7.013 1.00 97.94 106 ASP A C 1
ATOM 843 O O . ASP A 1 106 ? 0.181 -11.065 5.870 1.00 97.94 106 ASP A O 1
ATOM 847 N N . LYS A 1 107 ? -0.989 -12.292 7.349 1.00 98.31 107 LYS A N 1
ATOM 848 C CA . LYS A 1 107 ? -1.401 -13.316 6.375 1.00 98.31 107 LYS A CA 1
ATOM 849 C C . LYS A 1 107 ? -2.261 -12.698 5.272 1.00 98.31 107 LYS A C 1
ATOM 851 O O . LYS A 1 107 ? -2.050 -13.040 4.107 1.00 98.31 107 LYS A O 1
ATOM 856 N N . LEU A 1 108 ? -3.169 -11.777 5.606 1.00 98.25 108 LEU A N 1
ATOM 857 C CA . LEU A 1 108 ? -3.982 -11.057 4.621 1.00 98.25 108 LEU A CA 1
ATOM 858 C C . LEU A 1 108 ? -3.122 -10.192 3.697 1.00 98.25 108 LEU A C 1
ATOM 860 O O . LEU A 1 108 ? -3.222 -10.349 2.481 1.00 98.25 108 LEU A O 1
ATOM 864 N N . ILE A 1 109 ? -2.211 -9.371 4.229 1.00 98.25 109 ILE A N 1
ATOM 865 C CA . ILE A 1 109 ? -1.333 -8.535 3.389 1.00 98.25 109 ILE A CA 1
ATOM 866 C C . ILE A 1 109 ? -0.467 -9.411 2.471 1.00 98.25 109 ILE A C 1
ATOM 868 O O . ILE A 1 109 ? -0.350 -9.129 1.278 1.00 98.25 109 ILE A O 1
ATOM 872 N N . LYS A 1 110 ? 0.099 -10.513 2.984 1.00 98.12 110 LYS A N 1
ATOM 873 C CA . LYS A 1 110 ? 0.878 -11.470 2.175 1.00 98.12 110 LYS A CA 1
ATOM 874 C C . LYS A 1 110 ? 0.036 -12.107 1.071 1.00 98.12 110 LYS A C 1
ATOM 876 O O . LYS A 1 110 ? 0.529 -12.286 -0.044 1.00 98.12 110 LYS A O 1
ATOM 881 N N . ARG A 1 111 ? -1.219 -12.463 1.366 1.00 98.31 111 ARG A N 1
ATOM 882 C CA . ARG A 1 111 ? -2.163 -12.990 0.371 1.00 98.31 111 ARG A CA 1
ATOM 883 C C . ARG A 1 111 ? -2.441 -11.946 -0.705 1.00 98.31 111 ARG A C 1
ATOM 885 O O . ARG A 1 111 ? -2.315 -12.260 -1.882 1.00 98.31 111 ARG A O 1
ATOM 892 N N . ASN A 1 112 ? -2.741 -10.713 -0.307 1.00 98.12 112 ASN A N 1
ATOM 893 C CA . ASN A 1 112 ? -3.048 -9.619 -1.223 1.00 98.12 112 ASN A CA 1
ATOM 894 C C . ASN A 1 112 ? -1.846 -9.279 -2.117 1.00 98.12 112 ASN A C 1
ATOM 896 O O . ASN A 1 112 ? -2.022 -9.122 -3.321 1.00 98.12 112 ASN A O 1
ATOM 900 N N . TRP A 1 113 ? -0.621 -9.278 -1.575 1.00 98.12 113 TRP A N 1
ATOM 901 C CA . TRP A 1 113 ? 0.606 -9.130 -2.367 1.00 98.12 113 TRP A CA 1
ATOM 902 C C . TRP A 1 113 ? 0.773 -10.251 -3.399 1.00 98.12 113 TRP A C 1
ATOM 904 O O . TRP A 1 113 ? 1.015 -9.977 -4.568 1.00 98.12 113 TRP A O 1
ATOM 914 N N . LYS A 1 114 ? 0.584 -11.519 -3.011 1.00 98.06 114 LYS A N 1
ATOM 915 C CA . LYS A 1 114 ? 0.656 -12.645 -3.960 1.00 98.06 114 LYS A CA 1
ATOM 916 C C . LYS A 1 114 ? -0.396 -12.539 -5.067 1.00 98.06 114 LYS A C 1
ATOM 918 O O . LYS A 1 114 ? -0.082 -12.804 -6.224 1.00 98.06 114 LYS A O 1
ATOM 923 N N . THR A 1 115 ? -1.622 -12.144 -4.725 1.00 98.00 115 THR A N 1
ATOM 924 C CA . THR A 1 115 ? -2.689 -11.921 -5.709 1.00 98.00 115 THR A CA 1
ATOM 925 C C . THR A 1 115 ? -2.333 -10.783 -6.659 1.00 98.00 115 THR A C 1
ATOM 927 O O . THR A 1 115 ? -2.481 -10.943 -7.866 1.00 98.00 115 THR A O 1
ATOM 930 N N . PHE A 1 116 ? -1.810 -9.670 -6.138 1.00 97.69 116 PHE A N 1
ATOM 931 C CA . PHE A 1 116 ? -1.315 -8.559 -6.947 1.00 97.69 116 PHE A CA 1
ATOM 932 C C . PHE A 1 116 ? -0.241 -9.038 -7.933 1.00 97.69 116 PHE A C 1
ATOM 934 O O . PHE A 1 116 ? -0.369 -8.835 -9.136 1.00 97.69 116 PHE A O 1
ATOM 941 N N . CYS A 1 117 ? 0.764 -9.763 -7.444 1.00 97.75 117 CYS A N 1
ATOM 942 C CA . CYS A 1 117 ? 1.824 -10.319 -8.279 1.00 97.75 117 CYS A CA 1
ATOM 943 C C . CYS A 1 117 ? 1.301 -11.225 -9.390 1.00 97.75 117 CYS A C 1
ATOM 945 O O . CYS A 1 117 ? 1.768 -11.134 -10.518 1.00 97.75 117 CYS A O 1
ATOM 947 N N . LYS A 1 118 ? 0.300 -12.061 -9.102 1.00 97.38 118 LYS A N 1
ATOM 948 C CA . LYS A 1 118 ? -0.329 -12.903 -10.123 1.00 97.38 118 LYS A CA 1
ATOM 949 C C . LYS A 1 118 ? -1.041 -12.071 -11.195 1.00 97.38 118 LYS A C 1
ATOM 951 O O . LYS A 1 118 ? -0.902 -12.380 -12.369 1.00 97.38 118 LYS A O 1
ATOM 956 N N . LEU A 1 119 ? -1.797 -11.047 -10.799 1.00 96.88 119 LEU A N 1
ATOM 957 C CA . LEU A 1 119 ? -2.589 -10.226 -11.725 1.00 96.88 119 LEU A CA 1
ATOM 958 C C . LEU A 1 119 ? -1.730 -9.346 -12.634 1.00 96.88 119 LEU A C 1
ATOM 960 O O . LEU A 1 119 ? -2.066 -9.168 -13.796 1.00 96.88 119 LEU A O 1
ATOM 964 N N . TYR A 1 120 ? -0.634 -8.802 -12.108 1.00 95.75 120 TYR A N 1
ATOM 965 C CA . TYR A 1 120 ? 0.251 -7.897 -12.848 1.00 95.75 120 TYR A CA 1
ATOM 966 C C . TYR A 1 120 ? 1.542 -8.582 -13.308 1.00 95.75 120 TYR A C 1
ATOM 968 O O . TYR A 1 120 ? 2.508 -7.903 -13.663 1.00 95.75 120 TYR A O 1
ATOM 976 N N . GLU A 1 121 ? 1.577 -9.918 -13.276 1.00 96.19 121 GLU A N 1
ATOM 977 C CA . GLU A 1 121 ? 2.719 -10.753 -13.672 1.00 96.19 121 GLU A CA 1
ATOM 978 C C . GLU A 1 121 ? 4.042 -10.277 -13.044 1.00 96.19 121 GLU A C 1
ATOM 980 O O . GLU A 1 121 ? 5.065 -10.108 -13.709 1.00 96.19 121 GLU A O 1
ATOM 985 N N . TRP A 1 122 ? 3.999 -9.948 -11.757 1.00 95.81 122 TRP A N 1
ATOM 986 C CA . TRP A 1 122 ? 5.141 -9.448 -11.005 1.00 95.81 122 TRP A CA 1
ATOM 987 C C . TRP A 1 122 ? 5.785 -10.575 -10.194 1.00 95.81 122 TRP A C 1
ATOM 989 O O . TRP A 1 122 ? 5.079 -11.422 -9.647 1.00 95.81 122 TRP A O 1
ATOM 999 N N . ASP A 1 123 ? 7.114 -10.585 -10.065 1.00 95.44 123 ASP A N 1
ATOM 1000 C CA . ASP A 1 123 ? 7.790 -11.575 -9.221 1.00 95.44 123 ASP A CA 1
ATOM 1001 C C . ASP A 1 123 ? 7.496 -11.301 -7.730 1.00 95.44 123 ASP A C 1
ATOM 1003 O O . ASP A 1 123 ? 7.930 -10.276 -7.188 1.00 95.44 123 ASP A O 1
ATOM 1007 N N . PRO A 1 124 ? 6.810 -12.209 -7.006 1.00 94.56 124 PRO A N 1
ATOM 1008 C CA . PRO A 1 124 ? 6.515 -12.019 -5.589 1.00 94.56 124 PRO A CA 1
ATOM 1009 C C . PRO A 1 124 ? 7.759 -11.948 -4.697 1.00 94.56 124 PRO A C 1
ATOM 1011 O O . PRO A 1 124 ? 7.644 -11.465 -3.564 1.00 94.56 124 PRO A O 1
ATOM 1014 N N . LYS A 1 125 ? 8.922 -12.412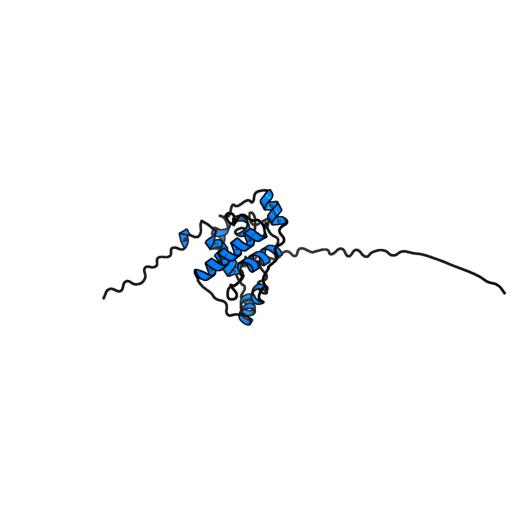 -5.173 1.00 92.06 125 LYS A N 1
ATOM 1015 C CA . LYS A 1 125 ? 10.206 -12.310 -4.466 1.00 92.06 125 LYS A CA 1
ATOM 1016 C C . LYS A 1 125 ? 10.874 -10.945 -4.638 1.00 92.06 125 LYS A C 1
ATOM 1018 O O . LYS A 1 125 ? 11.801 -10.648 -3.884 1.00 92.06 125 LYS A O 1
ATOM 1023 N N . ASN A 1 126 ? 10.384 -10.098 -5.547 1.00 92.12 126 ASN A N 1
ATOM 1024 C CA . ASN A 1 126 ? 10.910 -8.755 -5.765 1.00 92.12 126 ASN A CA 1
ATOM 1025 C C . ASN A 1 126 ? 9.904 -7.638 -5.414 1.00 92.12 126 ASN A C 1
ATOM 1027 O O . ASN A 1 126 ? 9.426 -6.921 -6.292 1.00 92.12 126 ASN A O 1
ATOM 1031 N N . PRO A 1 127 ? 9.588 -7.415 -4.126 1.00 93.44 127 PRO A N 1
ATOM 1032 C CA . PRO A 1 127 ? 8.699 -6.326 -3.719 1.00 93.44 127 PRO A CA 1
ATOM 1033 C C . PRO A 1 127 ? 9.357 -4.939 -3.806 1.00 93.44 127 PRO A C 1
ATOM 1035 O O . PRO A 1 127 ? 8.672 -3.932 -3.636 1.00 93.44 127 PRO A O 1
ATOM 1038 N N . LYS A 1 128 ? 10.676 -4.856 -4.043 1.00 90.19 128 LYS A N 1
ATOM 1039 C CA . LYS A 1 128 ? 11.491 -3.645 -3.843 1.00 90.19 128 LYS A CA 1
ATOM 1040 C C . LYS A 1 128 ? 10.945 -2.389 -4.547 1.00 90.19 128 LYS A C 1
ATOM 1042 O O . LYS A 1 128 ? 10.887 -1.358 -3.872 1.00 90.19 128 LYS A O 1
ATOM 1047 N N . PRO A 1 129 ? 10.445 -2.438 -5.800 1.00 90.12 129 PRO A N 1
ATOM 1048 C CA . PRO A 1 129 ? 9.839 -1.259 -6.439 1.00 90.12 129 PRO A CA 1
ATOM 1049 C C . PRO A 1 129 ? 8.608 -0.706 -5.727 1.00 90.12 129 PRO A C 1
ATOM 1051 O O . PRO A 1 129 ? 8.318 0.486 -5.800 1.00 90.12 1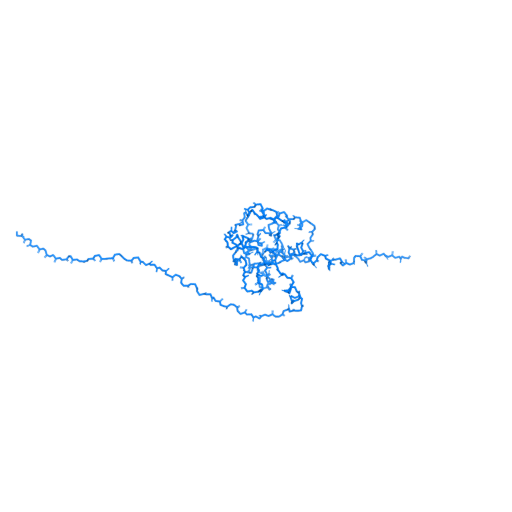29 PRO A O 1
ATOM 1054 N N . PHE A 1 130 ? 7.880 -1.572 -5.029 1.00 92.25 130 PHE A N 1
ATOM 1055 C CA . PHE A 1 130 ? 6.673 -1.215 -4.296 1.00 92.25 130 PHE A CA 1
ATOM 1056 C C . PHE A 1 130 ? 6.972 -0.840 -2.843 1.00 92.25 130 PHE A C 1
ATOM 1058 O O . PHE A 1 130 ? 6.164 -0.155 -2.227 1.00 92.25 130 PHE A O 1
ATOM 1065 N N . LEU A 1 131 ? 8.133 -1.229 -2.297 1.00 89.81 131 LEU A N 1
ATOM 1066 C CA . LEU A 1 131 ? 8.638 -0.716 -1.013 1.00 89.81 131 LEU A CA 1
ATOM 1067 C C . LEU A 1 131 ? 9.177 0.713 -1.163 1.00 89.81 131 LEU A C 1
ATOM 1069 O O . LEU A 1 131 ? 9.008 1.556 -0.276 1.00 89.81 131 LEU A O 1
ATOM 1073 N N . GLN A 1 132 ? 9.821 0.975 -2.302 1.00 80.56 132 GLN A N 1
ATOM 1074 C CA . GLN A 1 132 ? 10.410 2.252 -2.670 1.00 80.56 132 GLN A CA 1
ATOM 1075 C C . GLN A 1 132 ? 9.731 2.788 -3.930 1.00 80.56 132 GLN A C 1
ATOM 1077 O O . GLN A 1 132 ? 10.252 2.670 -5.027 1.00 80.56 132 GLN A O 1
ATOM 1082 N N . MET A 1 133 ? 8.593 3.462 -3.784 1.00 77.88 133 MET A N 1
ATOM 1083 C CA . MET A 1 133 ? 7.863 4.003 -4.940 1.00 77.88 133 MET A CA 1
ATOM 1084 C C . MET A 1 133 ? 8.571 5.174 -5.659 1.00 77.88 133 MET A C 1
ATOM 1086 O O . MET A 1 133 ? 8.002 5.714 -6.606 1.00 77.88 133 MET A O 1
ATOM 1090 N N . LYS A 1 134 ? 9.762 5.608 -5.208 1.00 78.06 134 LYS A N 1
ATOM 1091 C CA . LYS A 1 134 ? 10.528 6.731 -5.779 1.00 78.06 134 LYS A CA 1
ATOM 1092 C C . LYS A 1 134 ? 12.046 6.520 -5.760 1.00 78.06 134 LYS A C 1
ATOM 1094 O O . LYS A 1 134 ? 12.618 6.150 -4.735 1.00 78.06 134 LYS A O 1
ATOM 1099 N N . LEU A 1 135 ? 12.718 6.882 -6.847 1.00 74.56 135 LEU A N 1
ATOM 1100 C CA . LEU A 1 135 ? 14.173 6.934 -6.955 1.00 74.56 135 LEU A CA 1
ATOM 1101 C C . LEU A 1 135 ? 14.716 8.252 -6.396 1.00 74.56 135 LEU A C 1
ATOM 1103 O O . LEU A 1 135 ? 14.346 9.324 -6.877 1.00 74.56 135 LEU A O 1
ATOM 1107 N N . LYS A 1 136 ? 15.621 8.174 -5.407 1.00 68.06 136 LYS A N 1
ATOM 1108 C CA . LYS A 1 136 ? 16.384 9.313 -4.844 1.00 68.06 136 LYS A CA 1
ATOM 1109 C C . LYS A 1 136 ? 15.538 10.562 -4.539 1.00 68.06 136 LYS A C 1
ATOM 1111 O O . LYS A 1 136 ? 16.004 11.679 -4.723 1.00 68.06 136 LYS A O 1
ATOM 1116 N N . ASN A 1 137 ? 14.289 10.378 -4.108 1.00 66.62 137 ASN A N 1
ATOM 1117 C CA . ASN A 1 137 ? 13.314 11.453 -3.875 1.00 66.62 137 ASN A CA 1
ATOM 1118 C C . ASN A 1 137 ? 12.919 12.301 -5.100 1.00 66.62 137 ASN A C 1
ATOM 1120 O O . ASN A 1 137 ? 12.222 13.290 -4.915 1.00 66.62 137 ASN A O 1
ATOM 1124 N N . LYS A 1 138 ? 13.308 11.913 -6.320 1.00 70.69 138 LYS A N 1
ATOM 1125 C CA . LYS A 1 138 ? 13.106 12.712 -7.538 1.00 70.69 138 LYS A CA 1
ATOM 1126 C C . LYS A 1 138 ? 12.070 12.129 -8.492 1.00 70.69 138 LYS A C 1
ATOM 1128 O O . LYS A 1 138 ? 11.260 12.870 -9.023 1.00 70.69 138 LYS A O 1
ATOM 1133 N N . VAL A 1 139 ? 12.083 10.812 -8.711 1.00 77.12 139 VAL A N 1
ATOM 1134 C CA . VAL A 1 139 ? 11.257 10.188 -9.760 1.00 77.12 139 VAL A CA 1
ATOM 1135 C C . VAL A 1 139 ? 10.438 9.053 -9.176 1.00 77.12 139 VAL A C 1
ATOM 1137 O O . VAL A 1 139 ? 11.007 8.108 -8.635 1.00 77.12 139 VAL A O 1
ATOM 1140 N N . PHE A 1 140 ? 9.112 9.131 -9.276 1.00 80.38 140 PHE A N 1
ATOM 1141 C CA . PHE A 1 140 ? 8.237 8.028 -8.882 1.00 80.38 140 PHE A CA 1
ATOM 1142 C C . PHE A 1 140 ? 8.238 6.921 -9.940 1.00 80.38 140 PHE A C 1
ATOM 1144 O O . PHE A 1 140 ? 8.216 7.203 -11.133 1.00 80.38 140 PHE A O 1
ATOM 1151 N N . PHE A 1 141 ? 8.225 5.660 -9.502 1.00 85.62 141 PHE A N 1
ATOM 1152 C CA . PHE A 1 141 ? 8.080 4.514 -10.407 1.00 85.62 141 PHE A CA 1
ATOM 1153 C C . PHE A 1 141 ? 6.625 4.278 -10.820 1.00 85.62 141 PHE A C 1
ATOM 1155 O O . PHE A 1 141 ? 6.370 3.774 -11.904 1.00 85.62 141 PHE A O 1
ATOM 1162 N N . LEU A 1 142 ? 5.679 4.655 -9.952 1.00 88.81 142 LEU A N 1
ATOM 1163 C CA . LEU A 1 142 ? 4.241 4.617 -10.208 1.00 88.81 142 LEU A CA 1
ATOM 1164 C C . LEU A 1 142 ? 3.652 6.020 -10.025 1.00 88.81 142 LEU A C 1
ATOM 1166 O O . LEU A 1 142 ? 3.952 6.704 -9.038 1.00 88.81 142 LEU A O 1
ATOM 1170 N N . ASN A 1 143 ? 2.736 6.418 -10.909 1.00 87.50 143 ASN A N 1
ATOM 1171 C CA . ASN A 1 143 ? 1.957 7.645 -10.725 1.00 87.50 143 ASN A CA 1
ATOM 1172 C C . ASN A 1 143 ? 1.119 7.602 -9.425 1.00 87.50 143 ASN A C 1
ATOM 1174 O O . ASN A 1 143 ? 0.880 6.540 -8.841 1.00 87.50 143 ASN A O 1
ATOM 1178 N N . LEU A 1 144 ? 0.679 8.766 -8.934 1.00 87.19 144 LEU A N 1
ATOM 1179 C CA . LEU A 1 144 ? -0.035 8.874 -7.652 1.00 87.19 144 LEU A CA 1
ATOM 1180 C C . LEU A 1 144 ? -1.290 7.987 -7.588 1.00 87.19 144 LEU A C 1
ATOM 1182 O O . LEU A 1 144 ? -1.511 7.314 -6.579 1.00 87.19 144 LEU A O 1
ATOM 1186 N N . ARG A 1 145 ? -2.067 7.941 -8.677 1.00 90.94 145 ARG A N 1
ATOM 1187 C CA . ARG A 1 145 ? -3.286 7.129 -8.784 1.00 90.94 145 ARG A CA 1
ATOM 1188 C C . ARG A 1 145 ? -2.993 5.647 -8.562 1.00 90.94 145 ARG A C 1
ATOM 1190 O O . ARG A 1 145 ? -3.633 5.017 -7.723 1.00 90.94 145 ARG A O 1
ATOM 1197 N N . ASN A 1 146 ? -2.004 5.102 -9.264 1.00 93.00 146 ASN A N 1
ATOM 1198 C CA . ASN A 1 146 ? -1.618 3.701 -9.143 1.00 93.00 146 ASN A CA 1
ATOM 1199 C C . ASN A 1 146 ? -0.994 3.399 -7.782 1.00 93.00 146 ASN A C 1
ATOM 1201 O O . ASN A 1 146 ? -1.293 2.360 -7.206 1.00 93.00 146 ASN A O 1
ATOM 1205 N N . ARG A 1 147 ? -0.216 4.320 -7.200 1.00 92.62 147 ARG A N 1
ATOM 1206 C CA . ARG A 1 147 ? 0.277 4.154 -5.823 1.00 92.62 147 ARG A CA 1
ATOM 1207 C C . ARG A 1 147 ? -0.878 4.020 -4.829 1.00 92.62 147 ARG A C 1
ATOM 1209 O O . ARG A 1 147 ? -0.859 3.110 -4.006 1.00 92.62 147 ARG A O 1
ATOM 1216 N N . LYS A 1 148 ? -1.901 4.879 -4.915 1.00 93.50 148 LYS A N 1
ATOM 1217 C CA . LYS A 1 148 ? -3.076 4.800 -4.030 1.00 93.50 148 LYS A CA 1
ATOM 1218 C C . LYS A 1 148 ? -3.837 3.492 -4.239 1.00 93.50 148 LYS A C 1
ATOM 1220 O O . LYS A 1 148 ? -4.099 2.787 -3.267 1.00 93.50 148 LYS A O 1
ATOM 1225 N N . LYS A 1 149 ? -4.111 3.125 -5.493 1.00 95.62 149 LYS A N 1
ATOM 1226 C CA . LYS A 1 149 ? -4.788 1.864 -5.820 1.00 95.62 149 LYS A CA 1
ATOM 1227 C C . LYS A 1 149 ? -4.003 0.629 -5.388 1.00 95.62 149 LYS A C 1
ATOM 1229 O O . LYS A 1 149 ? -4.608 -0.328 -4.926 1.00 95.62 149 LYS A O 1
ATOM 1234 N N . PHE A 1 150 ? -2.676 0.646 -5.480 1.00 96.12 150 PHE A N 1
ATOM 1235 C CA . PHE A 1 150 ? -1.828 -0.426 -4.963 1.00 96.12 150 PHE A CA 1
ATOM 1236 C C . PHE A 1 150 ? -2.033 -0.619 -3.458 1.00 96.12 150 PHE A C 1
ATOM 1238 O O . PHE A 1 150 ? -2.241 -1.740 -3.000 1.00 96.12 150 PHE A O 1
ATOM 1245 N N . VAL A 1 151 ? -2.023 0.466 -2.680 1.00 95.88 151 VAL A N 1
ATOM 1246 C CA . VAL A 1 151 ? -2.216 0.356 -1.229 1.00 95.88 151 VAL A CA 1
ATOM 1247 C C . VAL A 1 151 ? -3.649 -0.052 -0.879 1.00 95.88 151 VAL A C 1
ATOM 1249 O O . VAL A 1 151 ? -3.828 -0.881 0.008 1.00 95.88 151 VAL A O 1
ATOM 1252 N N . GLN A 1 152 ? -4.656 0.427 -1.615 1.00 96.75 152 GLN A N 1
ATOM 1253 C CA . GLN A 1 152 ? -6.033 -0.078 -1.505 1.00 96.75 152 GLN A CA 1
ATOM 1254 C C . GLN A 1 152 ? -6.102 -1.581 -1.811 1.00 96.75 152 GLN A C 1
ATOM 1256 O O . GLN A 1 152 ? -6.726 -2.334 -1.071 1.00 96.75 152 GLN A O 1
ATOM 1261 N N . PHE A 1 153 ? -5.387 -2.044 -2.841 1.00 97.06 153 PHE A N 1
ATOM 1262 C CA . PHE A 1 153 ? -5.273 -3.463 -3.173 1.00 97.06 153 PHE A CA 1
ATOM 1263 C C . PHE A 1 153 ? -4.700 -4.273 -2.001 1.00 97.06 153 PHE A C 1
ATOM 1265 O O . PHE A 1 153 ? -5.246 -5.315 -1.633 1.00 97.06 153 PHE A O 1
ATOM 1272 N N . LEU A 1 154 ? -3.619 -3.784 -1.386 1.00 97.00 154 LEU A N 1
ATOM 1273 C CA . LEU A 1 154 ? -3.012 -4.412 -0.211 1.00 97.00 154 LEU A CA 1
ATOM 1274 C C . LEU A 1 154 ? -3.940 -4.424 1.009 1.00 97.00 154 LEU A C 1
ATOM 1276 O O . LEU A 1 154 ? -3.886 -5.376 1.788 1.00 97.00 154 LEU A O 1
ATOM 1280 N N . ALA A 1 155 ? -4.777 -3.400 1.172 1.00 96.69 155 ALA A N 1
ATOM 1281 C CA . ALA A 1 155 ? -5.673 -3.226 2.313 1.00 96.69 155 ALA A CA 1
ATOM 1282 C C . ALA A 1 155 ? -6.968 -4.055 2.234 1.00 96.69 155 ALA A C 1
ATOM 1284 O O . ALA A 1 155 ? -7.806 -3.963 3.130 1.00 96.69 155 ALA A O 1
ATOM 1285 N N . ASN A 1 156 ? -7.132 -4.895 1.206 1.00 97.56 156 ASN A N 1
ATOM 1286 C CA . ASN A 1 156 ? -8.302 -5.758 1.071 1.00 97.56 156 ASN A CA 1
ATOM 1287 C C . ASN A 1 156 ? -8.501 -6.650 2.314 1.00 97.56 156 ASN A C 1
ATOM 1289 O O . ASN A 1 156 ? -7.624 -7.448 2.662 1.00 97.56 156 ASN A O 1
ATOM 1293 N N . GLY A 1 157 ? -9.661 -6.529 2.964 1.00 96.12 157 GLY A N 1
ATOM 1294 C CA . GLY A 1 157 ? -9.994 -7.238 4.204 1.00 96.12 157 GLY A CA 1
ATOM 1295 C C . GLY A 1 157 ? -9.440 -6.606 5.487 1.00 96.12 157 GLY A C 1
ATOM 1296 O O . GLY A 1 157 ? -9.570 -7.208 6.548 1.00 96.12 157 GLY A O 1
ATOM 1297 N N . LEU A 1 158 ? -8.830 -5.416 5.413 1.00 96.44 158 LEU A N 1
ATOM 1298 C CA . LEU A 1 158 ? -8.280 -4.660 6.550 1.00 96.44 158 LEU A CA 1
ATOM 1299 C C . LEU A 1 158 ? -9.035 -3.337 6.727 1.00 96.44 158 LEU A C 1
ATOM 1301 O O . LEU A 1 158 ? -8.482 -2.246 6.584 1.00 96.44 158 LEU A O 1
ATOM 1305 N N . PHE A 1 159 ? -10.337 -3.445 6.976 1.00 94.12 159 PHE A N 1
ATOM 1306 C CA . PHE A 1 159 ? -11.266 -2.316 6.942 1.00 94.12 159 PHE A CA 1
ATOM 1307 C C . PHE A 1 159 ? -11.043 -1.298 8.063 1.00 94.12 159 PHE A C 1
ATOM 1309 O O . PHE A 1 159 ? -11.298 -0.117 7.855 1.00 94.12 159 PHE A O 1
ATOM 1316 N N . ASP A 1 160 ? -10.556 -1.738 9.218 1.00 95.25 160 ASP A N 1
ATOM 1317 C CA . ASP A 1 160 ? -10.284 -0.935 10.415 1.00 95.25 160 ASP A CA 1
ATOM 1318 C C . ASP A 1 160 ? -8.837 -0.408 10.470 1.00 95.25 160 ASP A C 1
ATOM 1320 O O . ASP A 1 160 ? -8.427 0.205 11.457 1.00 95.25 160 ASP A O 1
ATOM 1324 N N . ARG A 1 161 ? -8.045 -0.622 9.412 1.00 95.94 161 ARG A N 1
ATOM 1325 C CA . ARG A 1 161 ? -6.678 -0.108 9.276 1.00 95.94 161 ARG A CA 1
ATOM 1326 C C . ARG A 1 161 ? -6.619 0.987 8.219 1.00 95.94 161 ARG A C 1
ATOM 1328 O O . ARG A 1 161 ? -7.194 0.862 7.139 1.00 95.94 161 ARG A O 1
ATOM 1335 N N . SER A 1 162 ? -5.857 2.042 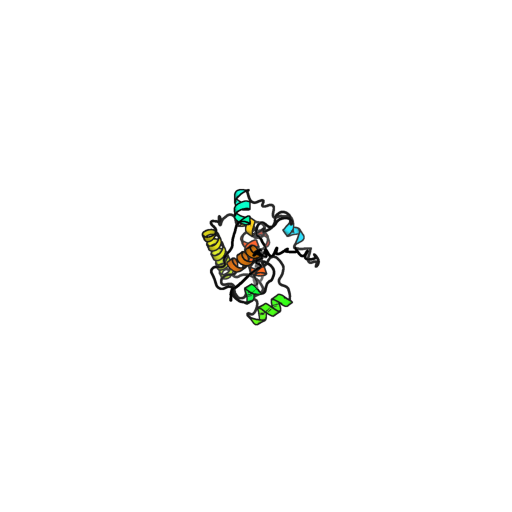8.504 1.00 95.00 162 SER A N 1
ATOM 1336 C CA . SER A 1 162 ? -5.556 3.087 7.520 1.00 95.00 162 SER A CA 1
ATOM 1337 C C . SER A 1 162 ? -4.630 2.558 6.421 1.00 95.00 162 SER A C 1
ATOM 1339 O O . SER A 1 162 ? -3.765 1.715 6.693 1.00 95.00 162 SER A O 1
ATOM 1341 N N . LEU A 1 163 ? -4.745 3.088 5.204 1.00 95.44 163 LEU A N 1
ATOM 1342 C CA . LEU A 1 163 ? -3.852 2.779 4.086 1.00 95.44 163 LEU A CA 1
ATOM 1343 C C . LEU A 1 163 ? -2.392 3.053 4.466 1.00 95.44 163 LEU A C 1
ATOM 1345 O O . LEU A 1 163 ? -1.524 2.221 4.193 1.00 95.44 163 LEU A O 1
ATOM 1349 N N . TYR A 1 164 ? -2.120 4.159 5.169 1.00 93.81 164 TYR A N 1
ATOM 1350 C CA . TYR A 1 164 ? -0.799 4.444 5.735 1.00 93.81 164 TYR A CA 1
ATOM 1351 C C . TYR A 1 164 ? -0.266 3.298 6.604 1.00 93.81 164 TYR A C 1
ATOM 1353 O O . TYR A 1 164 ? 0.869 2.845 6.418 1.00 93.81 164 TYR A O 1
ATOM 1361 N N . SER A 1 165 ? -1.074 2.801 7.546 1.00 94.56 165 SER A N 1
ATOM 1362 C CA . SER A 1 165 ? -0.648 1.733 8.457 1.00 94.56 165 SER A CA 1
ATOM 1363 C C . SER A 1 165 ? -0.387 0.416 7.721 1.00 94.56 165 SER A C 1
ATOM 1365 O O . SER A 1 165 ? 0.639 -0.224 7.967 1.00 94.56 165 SER A O 1
ATOM 1367 N N . VAL A 1 166 ? -1.248 0.059 6.761 1.00 96.31 166 VAL A N 1
ATOM 1368 C CA . VAL A 1 166 ? -1.107 -1.144 5.927 1.00 96.31 166 VAL A CA 1
ATOM 1369 C C . VAL A 1 166 ? 0.161 -1.066 5.080 1.00 96.31 166 VAL A C 1
ATOM 1371 O O . VAL A 1 166 ? 0.967 -1.999 5.090 1.00 96.31 166 VAL A O 1
ATOM 1374 N N . TYR A 1 167 ? 0.394 0.056 4.394 1.00 95.38 167 TYR A N 1
ATOM 1375 C CA . TYR A 1 167 ? 1.598 0.243 3.586 1.00 95.38 167 TYR A CA 1
ATOM 1376 C C . TYR A 1 167 ? 2.869 0.206 4.438 1.00 95.38 167 TYR A C 1
ATOM 1378 O O . TYR A 1 167 ? 3.875 -0.402 4.060 1.00 95.38 167 TYR A O 1
ATOM 1386 N N . ASN A 1 168 ? 2.842 0.818 5.624 1.00 92.31 168 ASN A N 1
ATOM 1387 C CA . ASN A 1 168 ? 3.987 0.772 6.519 1.00 92.31 168 ASN A CA 1
ATOM 1388 C C . ASN A 1 168 ? 4.264 -0.648 7.025 1.00 92.31 168 ASN A C 1
ATOM 1390 O O . ASN A 1 168 ? 5.429 -1.051 7.075 1.00 92.31 168 ASN A O 1
ATOM 1394 N N . ARG A 1 169 ? 3.220 -1.428 7.329 1.00 94.88 169 ARG A N 1
ATOM 1395 C CA . ARG A 1 169 ? 3.378 -2.840 7.685 1.00 94.88 169 ARG A CA 1
ATOM 1396 C C . ARG A 1 169 ? 3.949 -3.651 6.528 1.00 94.88 169 ARG A C 1
ATOM 1398 O O . ARG A 1 169 ? 4.888 -4.412 6.747 1.00 94.88 169 ARG A O 1
ATOM 1405 N N . PHE A 1 170 ? 3.451 -3.445 5.310 1.00 95.88 170 PHE A N 1
ATOM 1406 C CA . PHE A 1 170 ? 3.991 -4.071 4.102 1.00 95.88 170 PHE A CA 1
ATOM 1407 C C . PHE A 1 170 ? 5.495 -3.812 3.960 1.00 95.88 170 PHE A C 1
ATOM 1409 O O . PHE A 1 170 ? 6.262 -4.762 3.821 1.00 95.88 170 PHE A O 1
ATOM 1416 N N . LYS A 1 171 ? 5.941 -2.559 4.123 1.00 92.31 171 LYS A N 1
ATOM 1417 C CA . LYS A 1 171 ? 7.376 -2.238 4.141 1.00 92.31 171 LYS A CA 1
ATOM 1418 C C . LYS A 1 171 ? 8.132 -3.033 5.200 1.00 92.31 171 LYS A C 1
ATOM 1420 O O . LYS A 1 171 ? 9.142 -3.635 4.881 1.00 92.31 171 LYS A O 1
ATOM 1425 N N . VAL A 1 172 ? 7.646 -3.074 6.440 1.00 91.06 172 VAL A N 1
ATOM 1426 C CA . VAL A 1 172 ? 8.315 -3.804 7.535 1.00 91.06 172 VAL A CA 1
ATOM 1427 C C . VAL A 1 172 ? 8.441 -5.303 7.247 1.00 91.06 172 VAL A C 1
ATOM 1429 O O . VAL A 1 172 ? 9.466 -5.891 7.566 1.00 91.06 172 VAL A O 1
ATOM 1432 N N . MET A 1 173 ? 7.427 -5.925 6.643 1.00 92.38 173 MET A N 1
ATOM 1433 C CA . MET A 1 173 ? 7.449 -7.365 6.354 1.00 92.38 173 MET A CA 1
ATOM 1434 C C . MET A 1 173 ? 8.430 -7.764 5.248 1.00 92.38 173 MET A C 1
ATOM 1436 O O . MET A 1 173 ? 8.871 -8.911 5.223 1.00 92.38 173 MET A O 1
ATOM 1440 N N . TYR A 1 174 ? 8.706 -6.857 4.312 1.00 91.06 174 TYR A N 1
ATOM 1441 C CA . TYR A 1 174 ? 9.456 -7.149 3.089 1.00 91.06 174 TYR A CA 1
ATOM 1442 C C . TYR A 1 174 ? 10.773 -6.370 2.974 1.00 91.06 174 TYR A C 1
ATOM 1444 O O . TYR A 1 174 ? 11.546 -6.618 2.051 1.00 91.06 174 TYR A O 1
ATOM 1452 N N . ASP A 1 175 ? 11.047 -5.457 3.907 1.00 84.38 175 ASP A N 1
ATOM 1453 C CA . ASP A 1 175 ? 12.337 -4.791 4.059 1.00 84.38 175 ASP A CA 1
ATOM 1454 C C . ASP A 1 175 ? 13.250 -5.637 4.971 1.00 84.38 175 ASP A C 1
ATOM 1456 O O . ASP A 1 175 ? 13.008 -5.723 6.183 1.00 84.38 175 ASP A O 1
ATOM 1460 N N . PRO A 1 176 ? 14.311 -6.259 4.424 1.00 62.91 176 PRO A N 1
ATOM 1461 C CA . PRO A 1 176 ? 15.189 -7.157 5.172 1.00 62.91 176 PRO A CA 1
ATOM 1462 C C . PRO A 1 176 ? 15.913 -6.471 6.341 1.00 62.91 176 PRO A C 1
ATOM 1464 O O . PRO A 1 176 ? 16.338 -7.150 7.273 1.00 62.91 176 PRO A O 1
ATOM 1467 N N . HIS A 1 177 ? 16.024 -5.138 6.343 1.00 62.59 177 HIS A N 1
ATOM 1468 C CA . HIS A 1 177 ? 16.754 -4.394 7.373 1.00 62.59 177 HIS A CA 1
ATOM 1469 C C . HIS A 1 177 ? 15.896 -3.966 8.573 1.00 62.59 177 HIS A C 1
ATOM 1471 O O . HIS A 1 177 ? 16.442 -3.443 9.543 1.00 62.59 177 HIS A O 1
ATOM 1477 N N . LYS A 1 178 ? 14.572 -4.188 8.542 1.00 53.56 178 LYS A N 1
ATOM 1478 C CA . LYS A 1 178 ? 13.655 -3.859 9.655 1.00 53.56 178 LYS A CA 1
A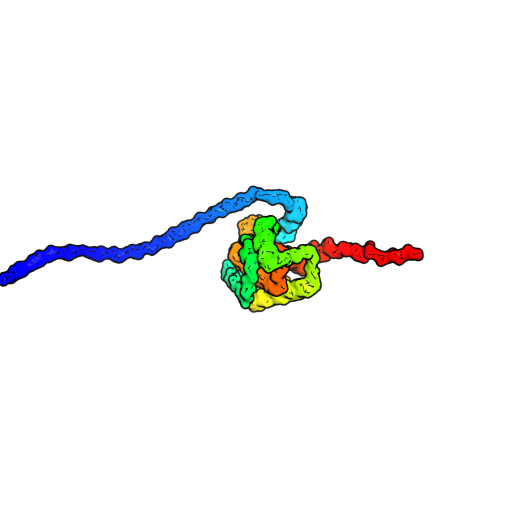TOM 1479 C C . LYS A 1 178 ? 13.264 -5.044 10.530 1.00 53.56 178 LYS A C 1
ATOM 1481 O O . LYS A 1 178 ? 12.750 -4.840 11.628 1.00 53.56 178 LYS A O 1
ATOM 1486 N N . VAL A 1 179 ? 13.502 -6.270 10.072 1.00 51.09 179 VAL A N 1
ATOM 1487 C CA . VAL A 1 179 ? 13.157 -7.477 10.837 1.00 51.09 179 VAL A CA 1
ATOM 1488 C C . VAL A 1 179 ? 14.100 -7.662 12.036 1.00 51.09 179 VAL A C 1
ATOM 1490 O O . VAL A 1 179 ? 13.685 -8.188 13.062 1.00 51.09 179 VAL A O 1
ATOM 1493 N N . SER A 1 180 ? 15.338 -7.156 11.967 1.00 45.81 180 SER A N 1
ATOM 1494 C CA . SER A 1 180 ? 16.319 -7.272 13.058 1.00 45.81 180 SER A CA 1
ATOM 1495 C C . SER A 1 180 ? 16.071 -6.329 14.243 1.00 45.81 180 SER A C 1
ATOM 1497 O O . SER A 1 180 ? 16.489 -6.645 15.351 1.00 45.81 180 SER A O 1
ATOM 1499 N N . SER A 1 181 ? 15.373 -5.201 14.055 1.00 43.84 181 SER A N 1
ATOM 1500 C CA . SER A 1 181 ? 15.151 -4.200 15.115 1.00 43.84 181 SER A CA 1
ATOM 1501 C C . SER A 1 181 ? 13.830 -4.361 15.881 1.00 43.84 181 SER A C 1
ATOM 1503 O O . SER A 1 181 ? 13.533 -3.547 16.750 1.00 43.84 181 SER A O 1
ATOM 1505 N N . LEU A 1 182 ? 13.011 -5.364 15.542 1.00 42.94 182 LEU A N 1
ATOM 1506 C CA . LEU A 1 182 ? 11.684 -5.612 16.133 1.00 42.94 182 LEU A CA 1
ATOM 1507 C C . LEU A 1 182 ? 11.632 -6.834 17.064 1.00 42.94 182 LEU A C 1
ATOM 1509 O O . LEU A 1 182 ? 10.565 -7.141 17.590 1.00 42.94 182 LEU A O 1
ATOM 1513 N N . ASN A 1 183 ? 12.771 -7.479 17.336 1.00 33.94 183 ASN A N 1
ATOM 1514 C CA . ASN A 1 183 ? 12.910 -8.404 18.464 1.00 33.94 183 ASN A CA 1
ATOM 1515 C C . ASN A 1 183 ? 13.064 -7.589 19.758 1.00 33.94 183 ASN A C 1
ATOM 1517 O O . ASN A 1 183 ? 14.132 -7.565 20.368 1.00 33.94 183 ASN A O 1
ATOM 1521 N N . PHE A 1 184 ? 12.018 -6.852 20.139 1.00 37.50 184 PHE A N 1
ATOM 1522 C CA . PHE A 1 184 ? 11.949 -6.291 21.481 1.00 37.50 184 PHE A CA 1
ATOM 1523 C C . PHE A 1 184 ? 11.650 -7.442 22.441 1.00 37.50 184 PHE A C 1
ATOM 1525 O O . PHE A 1 184 ? 10.711 -8.208 22.255 1.00 37.50 184 PHE A O 1
ATOM 1532 N N . VAL A 1 185 ? 12.550 -7.579 23.400 1.00 38.50 185 VAL A N 1
ATOM 1533 C CA . VAL A 1 185 ? 12.645 -8.594 24.440 1.00 38.50 185 VAL A CA 1
ATOM 1534 C C . VAL A 1 185 ? 11.312 -8.759 25.186 1.00 38.50 185 VAL A C 1
ATOM 1536 O O . VAL A 1 185 ? 10.954 -7.911 26.001 1.00 38.50 185 VAL A O 1
ATOM 1539 N N . ASP A 1 186 ? 10.606 -9.872 24.964 1.00 39.28 186 ASP A N 1
ATOM 1540 C CA . ASP A 1 186 ? 9.598 -10.378 25.905 1.00 39.28 186 ASP A CA 1
ATOM 1541 C C . ASP A 1 186 ? 10.330 -11.012 27.100 1.00 39.28 186 ASP A C 1
ATOM 1543 O O . ASP A 1 186 ? 10.437 -12.230 27.226 1.00 39.28 186 ASP A O 1
ATOM 1547 N N . THR A 1 187 ? 10.850 -10.173 27.995 1.00 43.34 187 THR A N 1
ATOM 1548 C CA . THR A 1 187 ? 11.242 -10.602 29.344 1.00 43.34 187 THR A CA 1
ATOM 1549 C C . THR A 1 187 ? 10.590 -9.680 30.362 1.00 43.34 187 THR A C 1
ATOM 1551 O O . THR A 1 187 ? 11.242 -8.907 31.055 1.00 43.34 187 THR A O 1
ATOM 1554 N N . ALA A 1 188 ? 9.267 -9.764 30.458 1.00 44.97 188 ALA A N 1
ATOM 1555 C CA . ALA A 1 188 ? 8.528 -9.257 31.602 1.00 44.97 188 ALA A CA 1
ATOM 1556 C C . ALA A 1 188 ? 7.515 -10.316 32.038 1.00 44.97 188 ALA A C 1
ATOM 1558 O O . ALA A 1 188 ? 6.398 -10.361 31.532 1.00 44.97 188 ALA A O 1
ATOM 1559 N N . ASN A 1 189 ? 7.962 -11.190 32.948 1.00 42.88 189 ASN A N 1
ATOM 1560 C CA . ASN A 1 189 ? 7.218 -11.774 34.075 1.00 42.88 189 ASN A CA 1
ATOM 1561 C C . ASN A 1 189 ? 7.688 -13.201 34.378 1.00 42.88 189 ASN A C 1
ATOM 1563 O O . ASN A 1 189 ? 7.017 -14.176 34.051 1.00 42.88 189 ASN A O 1
ATOM 1567 N N . MET A 1 190 ? 8.788 -13.316 35.119 1.00 36.22 190 MET A N 1
ATOM 1568 C CA . MET A 1 190 ? 8.947 -14.435 36.041 1.00 36.22 190 MET A CA 1
ATOM 1569 C C . MET A 1 190 ? 8.858 -13.855 37.452 1.00 36.22 190 MET A C 1
ATOM 1571 O O . MET A 1 190 ? 9.826 -13.341 38.004 1.00 36.22 190 MET A O 1
ATOM 1575 N N . LYS A 1 191 ? 7.633 -13.852 37.993 1.00 44.09 191 LYS A N 1
ATOM 1576 C CA . LYS A 1 191 ? 7.404 -13.687 39.430 1.00 44.09 191 LYS A CA 1
ATOM 1577 C C . LYS A 1 191 ? 8.093 -14.859 40.120 1.00 44.09 191 LYS A C 1
ATOM 1579 O O . LYS A 1 191 ? 7.748 -16.002 39.830 1.00 44.09 191 LYS A O 1
ATOM 1584 N N . ILE A 1 192 ? 8.999 -14.579 41.046 1.00 42.22 192 ILE A N 1
ATOM 1585 C CA . ILE A 1 192 ? 9.363 -15.540 42.083 1.00 42.22 192 ILE A CA 1
ATOM 1586 C C . ILE A 1 192 ? 8.914 -14.923 43.403 1.00 42.22 192 ILE A C 1
ATOM 1588 O O . ILE A 1 192 ? 9.248 -13.781 43.717 1.00 42.22 192 ILE A O 1
ATOM 1592 N N . LYS A 1 193 ? 8.031 -15.670 44.058 1.00 46.94 193 LYS A N 1
ATOM 1593 C CA . LYS A 1 193 ? 7.582 -15.491 45.433 1.00 46.94 193 LYS A CA 1
ATOM 1594 C C . LYS A 1 193 ? 8.634 -16.070 46.366 1.00 46.94 193 LYS A C 1
ATOM 1596 O O . LYS A 1 193 ? 9.232 -17.090 45.959 1.00 46.94 193 LYS A O 1
#

Radius of gyration: 25.4 Å; chains: 1; bounding box: 64×52×109 Å

Foldseek 3Di:
DDDDYDDDDDDDDDDDPPDPDDPPDDDDDDDDPDDPVVVVLVPQQDDDDPVLLVLLAPDDFDQPDDQDPLLVLDPFLLPDPQDPVSQVVSVVPAAADDDDDDPVLVVLLLVLLVVVCVVSVHDSLPCSCLLPQDDSVPGGSHDRVVSSSSLSSSCVVVSNHHSNRSSVVVNCVNPPVNVVVPPDDPPPDDDDD

pLDDT: mean 75.41, std 24.14, range [30.53, 98.31]